Protein 9BOJ (pdb70)

Secondary structure (DSSP, 8-state):
------HHHHHHHHHHHHHHHHHHHGGGGGTTTS--HHHHHHHHHHHHHHHHHHHHHHHH---HHHHHHHHHHHHHHHHHHHHHHHHHHHHHHHH---S-TTTSSHHHHHHHHHHHHHHHHHIIIIIHHHHHHHHHHHHHS----HHHHHHHHHHHHHHHHHHHHHHHHHHHSSSSS-PPPHHHHHHHHHHHHHHHHHHHHHHHHHHHHHHHHHHHHHHHHHHHHHHHHHH---SHHHHHHHHHHHHTTTS-----SS--HHHHHHHHHHHHHHHHHHHHHHHHT-SSSS--TTHHHHHHHHHHHHHHHHHHHHHHHHHT-

Foldseek 3Di:
DALDDPCVVLVVLLVLVCLLLVLLVVCCCCCDVVPDPVLVVQSVVLSCQLLVVLLVVVVVPVDVVNVVVLNVCSNPPVLSVLSVVLVVLRVVLNVDDPDDPPRSCLVSLVSLLSSLVSLQSSLLSRLLSLLLSLLLVCVLPVDCDPSSVSNNLSSLLSNLLSLLSNVQSVCPNDPDNPGDDVVLSVLSSLLLSLQLVLLSNLLSLLCSQPVPVSVVVLVVQLVVQLVVQVVVVPCPVSVVSSVQSSVLSRDHNCDPPPDCVVVVVVSLVVSVVVSVVSLVSSLVRPCPPDNDPCCVVVNVSSVVSNVVSVVSVVVSVVVVD

Radius of gyration: 20.89 Å; Cα contacts (8 Å, |Δi|>4): 325; chains: 1; bounding box: 56×40×57 Å

Nearest PDB structures (foldseek):
  8xej-assembly1_X  TM=8.196E-01  e=3.298E-11  Homo sapiens
  7dce-assembly1_X  TM=8.176E-01  e=8.963E-11  Homo sapiens
  7p16-assembly1_A  TM=8.059E-01  e=9.531E-09  Rattus norvegicus
  9cpc-assembly1_3K  TM=1.689E-01  e=4.819E+00  Sus scrofa

B-factor: mean 45.51, std 16.62, range [9.91, 104.94]

Solvent-accessible surface area: 18210 Å² total; per-residue (Å²): 143,48,70,38,70,67,24,129,106,19,91,40,5,11,63,28,14,122,48,3,25,24,23,2,87,158,12,60,50,15,67,89,93,51,54,85,89,202,71,18,37,65,4,120,121,33,16,66,68,0,36,90,16,0,14,91,102,1,106,221,135,138,172,96,135,173,116,112,106,44,23,89,50,12,127,117,63,0,2,32,84,21,6,85,45,3,33,137,36,0,72,36,12,140,140,82,39,110,83,113,215,217,67,73,62,112,34,21,6,140,20,20,19,10,0,3,88,1,1,13,51,3,1,20,54,1,1,0,35,0,0,24,30,4,24,21,18,22,42,94,58,158,68,72,123,76,40,14,33,146,0,9,48,10,0,14,42,1,0,0,31,0,0,0,7,37,11,27,3,83,72,45,23,181,128,124,46,65,100,6,63,60,136,17,3,84,46,1,45,19,7,1,56,58,2,0,13,0,0,1,49,0,2,0,12,10,6,37,36,44,108,151,44,27,28,112,28,42,85,101,3,90,64,86,3,16,142,49,23,52,151,90,157,154,184,116,94,59,76,92,17,78,70,4,0,78,9,5,16,24,1,4,8,38,32,63,111,69,149,16,131,73,41,12,141,87,2,23,108,37,1,80,95,31,1,60,54,9,4,56,82,36,112,123,146,33,54,101,112,135,79,37,92,76,5,111,72,44,26,72,91,2,80,57,20,12,116,61,0,30,77,71,21,100,103,34,97,70,151,84,201

Sequence (321 aa):
RYSLWDCLWILAAVAVYFADVGTDVWLAVDYYLRGQRWWFGLTLFFVVLGSLSVQVFSFRWSFCIWLLQSLIHILQLGQIWRYFHTIYLGIRSRQSGENDRWRFYWKMVYEYADVSMLHLLATFLESAPQLVLQLCIIVQTHSLQALQGFTAAASLVSLAWALASYQKALRDSRDDKKPISYMAVIIQFCWHFFTIAARVITFALFASVFQLYFGIFIVLHWCIMTFWIVHCTKWEEIVFDMVVGIIYIFSWFNVKEGRTRCRLFIYYFVILLENTALSALWYLYKAPQIADAFAIPALCVVFSSFLTGVVFMLMYYAFFH

Structure (mmCIF, N/CA/C/O backbone):
data_9BOJ
#
_entry.id   9BOJ
#
_cell.length_a   1.00
_cell.length_b   1.00
_cell.length_c   1.00
_cell.angle_alpha   90.00
_cell.angle_beta   90.00
_cell.angle_gamma   90.00
#
_symmetry.space_group_name_H-M   'P 1'
#
loop_
_atom_site.group_PDB
_atom_site.id
_atom_site.type_symbol
_atom_site.label_atom_id
_atom_site.label_alt_id
_atom_site.label_comp_id
_atom_site.label_asym_id
_atom_site.label_entity_id
_atom_site.label_seq_id
_atom_site.pdbx_PDB_ins_code
_atom_site.Cartn_x
_atom_site.Cartn_y
_atom_site.Cartn_z
_atom_site.occupancy
_atom_site.B_iso_or_equiv
_atom_site.auth_seq_id
_atom_site.auth_comp_id
_atom_site.auth_asym_id
_atom_site.auth_atom_id
_atom_site.pdbx_PDB_model_num
ATOM 1 N N . ARG A 1 106 ? 113.483 154.190 126.110 1.00 74.99 106 ARG B N 1
ATOM 2 C CA . ARG A 1 106 ? 112.614 153.055 125.820 1.00 74.12 106 ARG B CA 1
ATOM 3 C C . ARG A 1 106 ? 113.116 152.286 124.605 1.00 73.78 106 ARG B C 1
ATOM 4 O O . ARG A 1 106 ? 113.063 151.057 124.569 1.00 71.41 106 ARG B O 1
ATOM 6 N N . TYR A 1 107 ? 113.601 153.020 123.613 1.00 73.07 107 TYR B N 1
ATOM 7 C CA . TYR A 1 107 ? 114.075 152.431 122.368 1.00 69.93 107 TYR B CA 1
ATOM 8 C C . TYR A 1 107 ? 115.175 153.329 121.812 1.00 65.44 107 TYR B C 1
ATOM 9 O O . TYR A 1 107 ? 115.737 154.158 122.535 1.00 60.75 107 TYR B O 1
ATOM 11 N N . SER A 1 108 ? 115.485 153.160 120.525 1.00 71.64 108 SER B N 1
ATOM 12 C CA . SER A 1 108 ? 116.478 153.971 119.823 1.00 74.92 108 SER B CA 1
ATOM 13 C C . SER A 1 108 ? 117.834 153.896 120.534 1.00 74.83 108 SER B C 1
ATOM 14 O O . SER A 1 108 ? 118.357 154.879 121.064 1.00 76.83 108 SER B O 1
ATOM 17 N N . LEU A 1 109 ? 118.374 152.680 120.546 1.00 69.74 109 LEU B N 1
ATOM 18 C CA . LEU A 1 109 ? 119.645 152.428 121.210 1.00 69.73 109 LEU B CA 1
ATOM 19 C C . LEU A 1 109 ? 120.751 153.290 120.613 1.00 69.76 109 LEU B C 1
ATOM 20 O O . LEU A 1 109 ? 120.860 153.438 119.392 1.00 75.37 109 LEU B O 1
ATOM 25 N N . TRP A 1 110 ? 121.569 153.866 121.485 1.00 60.14 110 TRP B N 1
ATOM 26 C CA . TRP A 1 110 ? 122.663 154.736 121.073 1.00 66.18 110 TRP B CA 1
ATOM 27 C C . TRP A 1 110 ? 124.025 154.246 121.532 1.00 71.29 110 TRP B C 1
ATOM 28 O O . TRP A 1 110 ? 125.027 154.507 120.859 1.00 69.99 110 TRP B O 1
ATOM 30 N N . ASP A 1 111 ? 124.092 153.531 122.657 1.00 73.34 111 ASP B N 1
ATOM 31 C CA . ASP A 1 111 ? 125.351 153.048 123.210 1.00 73.04 111 ASP B CA 1
ATOM 32 C C . ASP A 1 111 ? 125.734 151.679 122.659 1.00 70.00 111 ASP B C 1
ATOM 33 O O . ASP A 1 111 ? 125.983 150.744 123.427 1.00 64.00 111 ASP B O 1
ATOM 38 N N . CYS A 1 112 ? 125.790 151.546 121.332 1.00 64.00 112 CYS B N 1
ATOM 39 C CA . CYS A 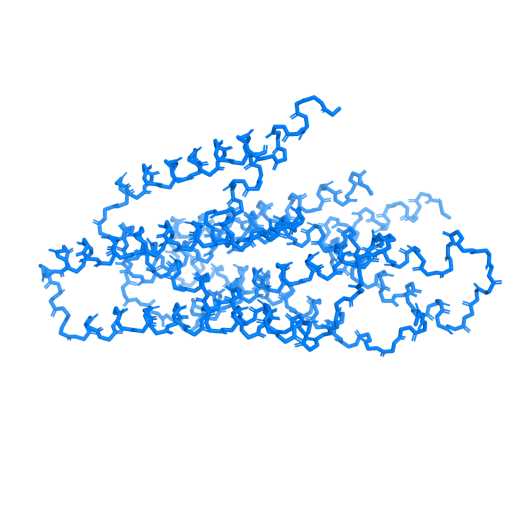1 112 ? 126.202 150.288 120.723 1.00 62.72 112 CYS B CA 1
ATOM 40 C C . CYS A 1 112 ? 127.678 149.995 120.955 1.00 65.24 112 CYS B C 1
ATOM 41 O O . CYS A 1 112 ? 128.121 148.868 120.705 1.00 61.36 112 CYS B O 1
ATOM 44 N N . LEU A 1 113 ? 128.445 150.981 121.428 1.00 69.19 113 LEU B N 1
ATOM 45 C CA . LEU A 1 113 ? 129.863 150.758 121.686 1.00 62.37 113 LEU B CA 1
ATOM 46 C C . LEU A 1 113 ? 130.074 149.722 122.779 1.00 55.88 113 LEU B C 1
ATOM 47 O O . LEU A 1 113 ? 131.032 148.946 122.719 1.00 57.51 113 LEU B O 1
ATOM 52 N N . TRP A 1 114 ? 129.191 149.680 123.778 1.00 49.60 114 TRP B N 1
ATOM 53 C CA . TRP A 1 114 ? 129.341 148.687 124.836 1.00 56.38 114 TRP B CA 1
ATOM 54 C C . TRP A 1 114 ? 128.986 147.288 124.343 1.00 47.64 114 TRP B C 1
ATOM 55 O O . TRP A 1 114 ? 129.562 146.297 124.804 1.00 43.56 114 TRP B O 1
ATOM 66 N N . ILE A 1 115 ? 128.040 147.183 123.404 1.00 48.70 115 ILE B N 1
ATOM 67 C CA . ILE A 1 115 ? 127.790 145.893 122.762 1.00 53.01 115 ILE B CA 1
ATOM 68 C C . ILE A 1 115 ? 128.960 145.469 121.893 1.00 50.04 115 ILE B C 1
ATOM 69 O O . ILE A 1 115 ? 129.293 144.278 121.852 1.00 47.23 115 ILE B O 1
ATOM 74 N N . LEU A 1 116 ? 129.603 146.416 121.208 1.00 50.21 116 LEU B N 1
ATOM 75 C CA . LEU A 1 116 ? 130.818 146.108 120.465 1.00 48.06 116 LEU B CA 1
ATOM 76 C C . LEU A 1 116 ? 131.956 145.683 121.384 1.00 51.05 116 LEU B C 1
ATOM 77 O O . LEU A 1 116 ? 132.755 144.818 121.006 1.00 50.73 116 LEU B O 1
ATOM 82 N N . ALA A 1 117 ? 132.050 146.275 122.576 1.00 46.35 117 ALA B N 1
ATOM 83 C CA . ALA A 1 117 ? 133.034 145.858 123.565 1.00 35.87 117 ALA B CA 1
ATOM 84 C C . ALA A 1 117 ? 132.820 144.429 124.033 1.00 35.16 117 ALA B C 1
ATOM 85 O O . ALA A 1 117 ? 133.794 143.766 124.396 1.00 37.91 117 ALA B O 1
ATOM 87 N N . ALA A 1 118 ? 131.579 143.939 124.031 1.00 34.64 118 ALA B N 1
ATOM 88 C CA . ALA A 1 118 ? 131.345 142.527 124.312 1.00 36.82 118 ALA B CA 1
ATOM 89 C C . ALA A 1 118 ? 131.997 141.649 123.254 1.00 37.69 118 ALA B C 1
ATOM 90 O O . ALA A 1 118 ? 132.564 140.596 123.570 1.00 35.42 118 ALA B O 1
ATOM 92 N N . VAL A 1 119 ? 131.924 142.070 121.990 1.00 36.47 119 VAL B N 1
ATOM 93 C CA . VAL A 1 119 ? 132.586 141.338 120.915 1.00 32.45 119 VAL B CA 1
ATOM 94 C C . VAL A 1 119 ? 134.090 141.325 121.142 1.00 37.43 119 VAL B C 1
ATOM 95 O O . VAL A 1 119 ? 134.75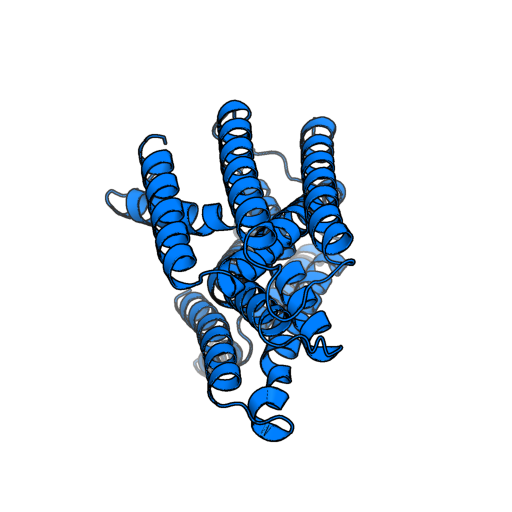4 140.297 120.974 1.00 39.10 119 VAL B O 1
ATOM 99 N N . ALA A 1 120 ? 134.646 142.475 121.529 1.00 38.68 120 ALA B N 1
ATOM 100 C CA . ALA A 1 120 ? 136.076 142.553 121.801 1.00 32.45 120 ALA B CA 1
ATOM 101 C C . ALA A 1 120 ? 136.466 141.641 122.954 1.00 31.86 120 ALA B C 1
ATOM 102 O O . ALA A 1 120 ? 137.485 140.952 122.884 1.00 27.97 120 ALA B O 1
ATOM 104 N N . VAL A 1 121 ? 135.662 141.616 124.018 1.00 38.45 121 VAL B N 1
ATOM 105 C CA . VAL A 1 121 ? 135.973 140.783 125.179 1.00 38.02 121 VAL B CA 1
ATOM 106 C C . VAL A 1 121 ? 135.925 139.306 124.808 1.00 40.23 121 VAL B C 1
ATOM 107 O O . VAL A 1 121 ? 136.822 138.530 125.158 1.00 44.36 121 VAL B O 1
ATOM 111 N N . TYR A 1 122 ? 134.873 138.894 124.095 1.00 36.85 122 TYR B N 1
ATOM 112 C CA . TYR A 1 122 ? 134.754 137.493 123.700 1.00 37.34 122 TYR B CA 1
ATOM 113 C C . TYR A 1 122 ? 135.890 137.080 122.772 1.00 42.05 122 TYR B C 1
ATOM 114 O O . TYR A 1 122 ? 136.484 136.004 122.940 1.00 44.66 122 TYR B O 1
ATOM 123 N N . PHE A 1 123 ? 136.206 137.921 121.783 1.00 39.88 123 PHE B N 1
ATOM 124 C CA . PHE A 1 123 ? 137.273 137.580 120.853 1.00 37.41 123 PHE B CA 1
ATOM 125 C C . PHE A 1 123 ? 138.625 137.577 121.545 1.00 38.79 123 PHE B C 1
ATOM 126 O O . PHE A 1 123 ? 139.478 136.742 121.239 1.00 37.78 123 PHE B O 1
ATOM 134 N N . ALA A 1 124 ? 138.843 138.501 122.484 1.00 36.65 124 ALA B N 1
ATOM 135 C CA . ALA A 1 124 ? 140.081 138.495 123.252 1.00 34.33 124 ALA B CA 1
ATOM 136 C C . ALA A 1 124 ? 140.201 137.223 124.073 1.00 43.58 124 ALA B C 1
ATOM 137 O O . ALA A 1 124 ? 141.274 136.614 124.129 1.00 48.84 124 ALA B O 1
ATOM 139 N N . ASP A 1 125 ? 139.104 136.795 124.699 1.00 42.71 125 ASP B N 1
ATOM 140 C CA . ASP A 1 125 ? 139.130 135.562 125.477 1.00 39.16 125 ASP B CA 1
ATOM 141 C C . ASP A 1 125 ? 139.501 134.372 124.604 1.00 39.18 125 ASP B C 1
ATOM 142 O O . ASP A 1 125 ? 140.442 133.631 124.914 1.00 43.33 125 ASP B O 1
ATOM 147 N N . VAL A 1 126 ? 138.796 134.192 123.484 1.00 34.40 126 VAL B N 1
ATOM 148 C CA . VAL A 1 126 ? 139.053 133.015 122.657 1.00 39.45 126 VAL B CA 1
ATOM 149 C C . VAL A 1 126 ? 140.430 133.101 122.002 1.00 45.36 126 VAL B C 1
ATOM 150 O O . VAL A 1 126 ? 141.132 132.091 121.875 1.00 50.18 126 VAL B O 1
ATOM 154 N N . GLY A 1 127 ? 140.847 134.300 121.590 1.00 39.38 127 GLY B N 1
ATOM 155 C CA . GLY A 1 127 ? 142.150 134.448 120.970 1.00 38.45 127 GLY B CA 1
ATOM 156 C C . GLY A 1 127 ? 143.291 134.188 121.931 1.00 37.17 127 GLY B C 1
ATOM 157 O O . GLY A 1 127 ? 144.265 133.525 121.579 1.00 38.55 127 GLY B O 1
ATOM 158 N N . THR A 1 128 ? 143.190 134.703 123.157 1.00 38.51 128 THR B N 1
ATOM 159 C CA . THR A 1 128 ? 144.214 134.421 124.154 1.00 41.13 128 THR B CA 1
ATOM 160 C C . THR A 1 128 ? 144.232 132.943 124.514 1.00 41.47 128 THR B C 1
ATOM 161 O O . THR A 1 128 ? 145.303 132.364 124.731 1.00 42.87 128 THR B O 1
ATOM 165 N N . ASP A 1 129 ? 143.057 132.312 124.584 1.00 35.73 129 ASP B N 1
ATOM 166 C CA . ASP A 1 129 ? 143.013 130.888 124.896 1.00 39.14 129 ASP B CA 1
ATOM 167 C C . ASP A 1 129 ? 143.657 130.053 123.794 1.00 47.15 129 ASP B C 1
ATOM 168 O O . ASP A 1 129 ? 144.371 129.085 124.081 1.00 47.62 129 ASP B O 1
ATOM 173 N N . VAL A 1 130 ? 143.419 130.405 122.527 1.00 52.41 130 VAL B N 1
ATOM 174 C CA . VAL A 1 130 ? 144.043 129.662 121.434 1.00 53.50 130 VAL B CA 1
ATOM 175 C C . VAL A 1 130 ? 145.496 130.071 121.217 1.00 51.41 130 VAL B C 1
ATOM 176 O O . VAL A 1 130 ? 146.246 129.341 120.558 1.00 54.21 130 VAL B O 1
ATOM 180 N N . TRP A 1 131 ? 145.913 131.218 121.757 1.00 51.90 131 TRP B N 1
ATOM 181 C CA . TRP A 1 131 ? 147.311 131.625 121.736 1.00 54.31 131 TRP B CA 1
ATOM 182 C C . TRP A 1 131 ? 148.166 130.759 122.647 1.00 59.25 131 TRP B C 1
ATOM 183 O O . TRP A 1 131 ? 149.397 130.852 122.596 1.00 51.63 131 TRP B O 1
ATOM 194 N N . LEU A 1 132 ? 147.545 129.910 123.464 1.00 62.85 132 LEU B N 1
ATOM 195 C CA . LEU A 1 132 ? 148.256 128.930 124.269 1.00 60.69 132 LEU B CA 1
ATOM 196 C C . LEU A 1 132 ? 148.719 127.736 123.452 1.00 64.69 132 LEU B C 1
ATOM 197 O O . LEU A 1 132 ? 149.020 126.680 124.020 1.00 63.91 132 LEU B O 1
ATOM 202 N N . ALA A 1 133 ? 148.768 127.885 122.127 1.00 69.46 133 ALA B N 1
ATOM 203 C CA . ALA A 1 133 ? 149.479 126.938 121.280 1.00 66.75 133 ALA B CA 1
ATOM 204 C C . ALA A 1 133 ? 150.973 126.943 121.557 1.00 67.38 133 ALA B C 1
ATOM 205 O O . ALA A 1 133 ? 151.679 126.050 121.076 1.00 68.11 133 ALA B O 1
ATOM 207 N N . VAL A 1 134 ? 151.467 127.938 122.298 1.00 67.06 134 VAL B N 1
ATOM 208 C CA . VAL A 1 134 ? 152.847 127.922 122.769 1.00 68.30 134 VAL B CA 1
ATOM 209 C C . VAL A 1 134 ? 153.103 126.691 123.625 1.00 66.66 134 VAL B C 1
ATOM 210 O O . VAL A 1 134 ? 154.204 126.127 123.603 1.00 68.04 134 VAL B O 1
ATOM 214 N N . ASP A 1 135 ? 152.097 126.243 124.378 1.00 59.35 135 ASP B N 1
ATOM 215 C CA . ASP A 1 135 ? 152.219 125.025 125.170 1.00 62.50 135 ASP B CA 1
ATOM 216 C C . ASP A 1 135 ? 152.402 123.779 124.316 1.00 66.02 135 ASP B C 1
ATOM 217 O O . ASP A 1 135 ? 152.572 122.691 124.878 1.00 66.63 135 ASP B O 1
ATOM 222 N N . TYR A 1 136 ? 152.365 123.902 122.989 1.00 73.49 136 TYR B N 1
ATOM 223 C CA . TYR A 1 136 ? 152.587 122.774 122.094 1.00 74.69 136 TYR B CA 1
ATOM 224 C C . TYR A 1 136 ? 153.588 123.045 120.981 1.00 74.16 136 TYR B C 1
ATOM 225 O O . TYR A 1 136 ? 154.044 122.085 120.348 1.00 75.25 136 TYR B O 1
ATOM 227 N N . TYR A 1 137 ? 153.948 124.302 120.719 1.00 82.50 137 TYR B N 1
ATOM 228 C CA . TYR A 1 137 ? 154.821 124.647 119.603 1.00 86.65 137 TYR B CA 1
ATOM 229 C C . TYR A 1 137 ? 156.189 125.132 120.064 1.00 85.53 137 TYR B C 1
ATOM 230 O O . TYR A 1 137 ? 157.211 124.552 119.688 1.00 85.29 137 TYR B O 1
ATOM 232 N N . LEU A 1 138 ? 156.239 126.189 120.873 1.00 87.44 138 LEU B N 1
ATOM 233 C CA . LEU A 1 138 ? 157.511 126.720 121.345 1.00 88.39 138 LEU B CA 1
ATOM 234 C C . LEU A 1 138 ? 157.872 126.199 122.729 1.00 84.08 138 LEU B C 1
ATOM 235 O O . LEU A 1 138 ? 159.057 126.045 123.046 1.00 82.55 138 LEU B O 1
ATOM 237 N N . ARG A 1 139 ? 156.870 125.923 123.555 1.00 71.99 139 ARG B N 1
ATOM 238 C CA . ARG A 1 139 ? 157.046 125.402 124.905 1.00 70.09 139 ARG B CA 1
ATOM 239 C C . ARG A 1 139 ? 156.259 124.111 125.061 1.00 78.40 139 ARG B C 1
ATOM 240 O O . ARG A 1 139 ? 155.480 123.935 126.000 1.00 80.53 139 ARG B O 1
ATOM 242 N N . GLY A 1 140 ? 156.455 123.196 124.112 1.00 75.54 140 GLY B N 1
ATOM 243 C CA . GLY A 1 140 ? 155.671 121.981 124.000 1.00 72.11 140 GLY B CA 1
ATOM 244 C C . GLY A 1 140 ? 155.452 121.214 125.287 1.00 70.56 140 GLY B C 1
ATOM 245 O O . GLY A 1 140 ? 156.387 120.646 125.858 1.00 66.74 140 GLY B O 1
ATOM 246 N N . GLN A 1 141 ? 154.202 121.195 125.744 1.00 70.65 141 GLN B N 1
ATOM 247 C CA . GLN A 1 141 ? 153.790 120.454 126.932 1.00 71.87 141 GLN B CA 1
ATOM 248 C C . GLN A 1 141 ? 152.530 119.684 126.568 1.00 73.40 141 GLN B C 1
ATOM 249 O O . GLN A 1 141 ? 151.494 120.290 126.280 1.00 72.18 141 GLN B O 1
ATOM 255 N N . ARG A 1 142 ? 152.622 118.353 126.578 1.00 76.94 142 ARG B N 1
ATOM 256 C CA . ARG A 1 142 ? 151.506 117.529 126.122 1.00 79.23 142 ARG B CA 1
ATOM 257 C C . ARG A 1 142 ? 150.266 117.746 126.982 1.00 79.34 142 ARG B C 1
ATOM 258 O O . ARG A 1 142 ? 149.172 117.990 126.461 1.00 77.66 142 ARG B O 1
ATOM 260 N N . TRP A 1 143 ? 150.422 117.678 128.305 1.00 71.78 143 TRP B N 1
ATOM 261 C CA . TRP A 1 143 ? 149.266 117.769 129.192 1.00 70.26 143 TRP B CA 1
ATOM 262 C C . TRP A 1 143 ? 148.632 119.154 129.144 1.00 69.53 143 TRP B C 1
ATOM 263 O O . TRP A 1 143 ? 147.408 119.282 129.028 1.00 69.21 143 TRP B O 1
ATOM 274 N N . TRP A 1 144 ? 149.448 120.204 129.241 1.00 60.13 144 TRP B N 1
ATOM 275 C CA . TRP A 1 144 ? 148.901 121.557 129.258 1.00 57.31 144 TRP B CA 1
ATOM 276 C C . TRP A 1 144 ? 148.237 121.900 127.930 1.00 55.53 144 TRP B C 1
ATOM 277 O O . TRP A 1 144 ? 147.141 122.476 127.903 1.00 63.91 144 TRP B O 1
ATOM 288 N N . PHE A 1 145 ? 148.884 121.543 126.818 1.00 56.30 145 PHE B N 1
ATOM 289 C CA . PHE A 1 145 ? 148.287 121.787 125.510 1.00 61.04 145 PHE B CA 1
ATOM 290 C C . PHE A 1 145 ? 146.990 121.011 125.350 1.00 63.01 145 PHE B C 1
ATOM 291 O O . PHE A 1 145 ? 145.999 121.548 124.844 1.00 59.43 145 PHE B O 1
ATOM 293 N N . GLY A 1 146 ? 146.971 119.751 125.787 1.00 62.45 146 GLY B N 1
ATOM 294 C CA . GLY A 1 146 ? 145.756 118.962 125.678 1.00 60.05 146 GLY B CA 1
ATOM 295 C C . GLY A 1 146 ? 144.611 119.548 126.480 1.00 57.65 146 GLY B C 1
ATOM 296 O O . GLY A 1 146 ? 143.488 119.664 125.987 1.00 58.54 146 GLY B O 1
ATOM 297 N N . LEU A 1 147 ? 144.887 119.943 127.726 1.00 53.06 147 LEU B N 1
ATOM 298 C CA . LEU A 1 147 ? 143.842 120.522 128.566 1.00 53.75 147 LEU B CA 1
ATOM 299 C C . LEU A 1 147 ? 143.313 121.823 127.975 1.00 53.97 147 LEU B C 1
ATOM 300 O O . LEU A 1 147 ? 142.092 122.018 127.873 1.00 60.97 147 LEU B O 1
ATOM 305 N N . THR A 1 148 ? 144.214 122.725 127.574 1.00 46.54 148 THR B N 1
ATOM 306 C CA . THR A 1 148 ? 143.772 124.001 127.023 1.00 48.23 148 THR B CA 1
ATOM 307 C C . THR A 1 148 ? 142.989 123.805 125.731 1.00 54.96 148 THR B C 1
ATOM 308 O O . THR A 1 148 ? 141.943 124.435 125.530 1.00 63.28 148 THR B O 1
ATOM 312 N N . LEU A 1 149 ? 143.474 122.930 124.845 1.00 51.85 149 LEU B N 1
ATOM 313 C CA . LEU A 1 149 ? 142.774 122.680 123.592 1.00 54.26 149 LEU B CA 1
ATOM 314 C C . LEU A 1 149 ? 141.405 122.069 123.843 1.00 53.16 149 LEU B C 1
ATOM 315 O O . LEU A 1 149 ? 140.431 122.429 123.176 1.00 54.03 149 LEU B O 1
ATOM 320 N N . PHE A 1 150 ? 141.309 121.136 124.793 1.00 52.39 150 PHE B N 1
ATOM 321 C CA . PHE A 1 150 ? 140.019 120.531 125.102 1.00 56.59 150 PHE B CA 1
ATOM 322 C C . PHE A 1 150 ? 139.033 121.578 125.597 1.00 56.05 150 PHE B C 1
ATOM 323 O O . PHE A 1 150 ? 137.876 121.614 125.161 1.00 59.70 150 PHE B O 1
ATOM 331 N N . PHE A 1 151 ? 139.476 122.445 126.510 1.00 45.34 151 PHE B N 1
ATOM 332 C CA . PHE A 1 151 ? 138.578 123.471 127.028 1.00 44.99 151 PHE B CA 1
ATOM 333 C C . PHE A 1 151 ? 138.139 124.427 125.926 1.00 42.54 151 PHE B C 1
ATOM 334 O O . PHE A 1 151 ? 136.954 124.767 125.827 1.00 49.62 151 PHE B O 1
ATOM 342 N N . VAL A 1 152 ? 139.076 124.852 125.075 1.00 35.63 152 VAL B N 1
ATOM 343 C CA . VAL A 1 152 ? 138.732 125.789 124.007 1.00 41.02 152 VAL B CA 1
ATOM 344 C C . VAL A 1 152 ? 137.769 125.144 123.020 1.00 44.15 152 VAL B C 1
ATOM 345 O O . VAL A 1 152 ? 136.792 125.764 122.585 1.00 45.92 152 VAL B O 1
ATOM 349 N N . VAL A 1 153 ? 138.034 123.891 122.646 1.00 48.38 153 VAL B N 1
ATOM 350 C CA . VAL A 1 153 ? 137.182 123.201 121.686 1.00 44.51 153 VAL B CA 1
ATOM 351 C C . VAL A 1 153 ? 135.779 123.024 122.247 1.00 47.89 153 VAL B C 1
ATOM 352 O O . VAL A 1 153 ? 134.788 123.273 121.553 1.00 49.54 153 VAL B O 1
ATOM 356 N N . LEU A 1 154 ? 135.666 122.603 123.509 1.00 48.57 154 LEU B N 1
ATOM 357 C CA . LEU A 1 154 ? 134.347 122.449 124.113 1.00 44.82 154 LEU B CA 1
ATOM 358 C C . LEU A 1 154 ? 133.607 123.779 124.154 1.00 42.88 154 LEU B C 1
ATOM 359 O O . LEU A 1 154 ? 132.434 123.865 123.768 1.00 44.85 154 LEU B O 1
ATOM 364 N N . GLY A 1 155 ? 134.289 124.839 124.595 1.00 38.19 155 GLY B N 1
ATOM 365 C CA . GLY A 1 155 ? 133.639 126.132 124.700 1.00 38.00 155 GLY B CA 1
ATOM 366 C C . GLY A 1 155 ? 133.224 126.718 123.368 1.00 38.14 155 GLY B C 1
ATOM 367 O O . GLY A 1 155 ? 132.199 127.398 123.283 1.00 42.57 155 GLY B O 1
ATOM 368 N N . SER A 1 156 ? 134.008 126.483 122.319 1.00 38.48 156 SER B N 1
ATOM 369 C CA . SER A 1 156 ? 133.722 127.039 121.005 1.00 34.81 156 SER B CA 1
ATOM 370 C C . SER A 1 156 ? 132.874 126.123 120.135 1.00 41.60 156 SER B C 1
ATOM 371 O O . SER A 1 156 ? 132.442 126.544 119.058 1.00 49.29 156 SER B O 1
ATOM 374 N N . LEU A 1 157 ? 132.626 124.889 120.562 1.00 43.10 157 LEU B N 1
ATOM 375 C CA . LEU A 1 157 ? 131.731 123.995 119.840 1.00 42.19 157 LEU B CA 1
ATOM 376 C C . LEU A 1 157 ? 130.352 123.891 120.463 1.00 42.94 157 LEU B C 1
ATOM 377 O O . LEU A 1 157 ? 129.368 123.782 119.733 1.00 43.79 157 LEU B O 1
ATOM 382 N N . SER A 1 158 ? 130.244 123.916 121.794 1.00 46.24 158 SER B N 1
ATOM 383 C CA . SER A 1 158 ? 128.924 123.883 122.413 1.00 46.32 158 SER B CA 1
ATOM 384 C C . SER A 1 158 ? 128.110 125.113 122.033 1.00 45.80 158 SER B C 1
ATOM 385 O O . SER A 1 158 ? 126.923 125.004 121.705 1.00 50.35 158 SER B O 1
ATOM 388 N N . VAL A 1 159 ? 128.737 126.291 122.056 1.00 35.49 159 VAL B N 1
ATOM 389 C CA . VAL A 1 159 ? 128.026 127.509 121.685 1.00 33.72 159 VAL B CA 1
ATOM 390 C C . VAL A 1 159 ? 127.623 127.465 120.217 1.00 44.72 159 VAL B C 1
ATOM 391 O O . VAL A 1 159 ? 126.522 127.890 119.852 1.00 52.52 159 VAL B O 1
ATOM 395 N N . GLN A 1 160 ? 128.495 126.941 119.354 1.00 41.88 160 GLN B N 1
ATOM 396 C CA . GLN A 1 160 ? 128.169 126.854 117.935 1.00 39.28 160 GLN B CA 1
ATOM 397 C C . GLN A 1 160 ? 127.013 125.894 117.687 1.00 42.04 160 GLN B C 1
ATOM 398 O O . GLN A 1 160 ? 126.111 126.192 116.896 1.00 45.42 160 GLN B O 1
ATOM 404 N N . VAL A 1 161 ? 127.021 124.738 118.355 1.00 37.92 161 VAL B N 1
ATOM 405 C CA . VAL A 1 161 ? 125.932 123.779 118.200 1.00 40.69 161 VAL B CA 1
ATOM 406 C C . VAL A 1 161 ? 124.622 124.371 118.701 1.00 39.22 161 VAL B C 1
ATOM 407 O O . VAL A 1 161 ? 123.574 124.222 118.063 1.00 42.43 161 VAL B O 1
ATOM 411 N N . PHE A 1 162 ? 124.654 125.054 119.848 1.00 31.42 162 PHE B N 1
ATOM 412 C CA . PHE A 1 162 ? 123.427 125.631 120.388 1.00 30.79 162 PHE B CA 1
ATOM 413 C C . PHE A 1 162 ? 122.926 126.784 119.527 1.00 34.40 162 PHE B C 1
ATOM 414 O O . PHE A 1 162 ? 121.716 127.024 119.448 1.00 40.97 162 PHE B O 1
ATOM 422 N N . SER A 1 163 ? 123.837 127.520 118.889 1.00 30.04 163 SER B N 1
ATOM 423 C CA . SER A 1 163 ? 123.416 128.590 117.992 1.00 33.39 163 SER B CA 1
ATOM 424 C C . SER A 1 163 ? 122.819 128.028 116.708 1.00 36.59 163 SER B C 1
ATOM 425 O O . SER A 1 163 ? 121.839 128.568 116.182 1.00 39.06 163 SER B O 1
ATOM 428 N N . PHE A 1 164 ? 123.402 126.949 116.183 1.00 39.06 164 PHE B N 1
ATOM 429 C CA . PHE A 1 164 ? 122.840 126.308 114.999 1.00 39.58 164 PHE B CA 1
ATOM 430 C C . PHE A 1 164 ? 121.476 125.698 115.300 1.00 41.33 164 PHE B C 1
ATOM 431 O O . PHE A 1 164 ? 120.553 125.787 114.483 1.00 48.68 164 PHE B O 1
ATOM 439 N N . ARG A 1 165 ? 121.334 125.072 116.471 1.00 38.67 165 ARG B N 1
ATOM 440 C CA . ARG A 1 165 ? 120.047 124.515 116.876 1.00 40.85 165 ARG B CA 1
ATOM 441 C C . ARG A 1 165 ? 118.984 125.602 116.965 1.00 45.50 165 ARG B C 1
ATOM 442 O O . ARG A 1 165 ? 117.807 125.354 116.681 1.00 44.87 165 ARG B O 1
ATOM 450 N N . TRP A 1 166 ? 119.418 126.857 117.083 1.00 37.98 166 TRP B N 1
ATOM 451 C CA . TRP A 1 166 ? 118.446 127.963 116.948 1.00 33.80 166 TRP B CA 1
ATOM 452 C C . TRP A 1 166 ? 118.954 128.883 115.847 1.00 30.87 166 TRP B C 1
ATOM 453 O O . TRP A 1 166 ? 119.332 128.346 114.795 1.00 26.60 166 TRP B O 1
ATOM 464 N N . SER A 1 249 ? 116.285 134.278 100.650 1.00 102.42 249 SER B N 1
ATOM 465 C CA . SER A 1 249 ? 116.559 133.305 101.699 1.00 104.31 249 SER B CA 1
ATOM 466 C C . SER A 1 249 ? 116.644 131.899 101.118 1.00 102.64 249 SER B C 1
ATOM 467 O O . SER A 1 249 ? 116.066 130.957 101.656 1.00 101.35 249 SER B O 1
ATOM 470 N N . PHE A 1 250 ? 117.374 131.766 100.015 1.00 96.55 250 PHE B N 1
ATOM 471 C CA . PHE A 1 250 ? 117.515 130.490 99.334 1.00 99.12 250 PHE B CA 1
ATOM 472 C C . PHE A 1 250 ? 118.628 129.673 99.990 1.00 95.56 250 PHE B C 1
ATOM 473 O O . PHE A 1 250 ? 119.131 130.015 101.063 1.00 93.61 250 PHE B O 1
ATOM 481 N N . CYS A 1 251 ? 119.023 128.577 99.339 1.00 94.41 251 CYS B N 1
ATOM 482 C CA . CYS A 1 251 ? 120.019 127.685 99.923 1.00 94.18 251 CYS B CA 1
ATOM 483 C C . CYS A 1 251 ? 121.378 128.359 100.051 1.00 94.74 251 CYS B C 1
ATOM 484 O O . CYS A 1 251 ? 122.196 127.947 100.881 1.00 97.52 251 CYS B O 1
ATOM 487 N N . ILE A 1 252 ? 121.640 129.388 99.243 1.00 90.70 252 ILE B N 1
ATOM 488 C CA . ILE A 1 252 ? 122.906 130.108 99.357 1.00 93.99 252 ILE B CA 1
ATOM 489 C C . ILE A 1 252 ? 123.009 130.791 100.714 1.00 92.84 252 ILE B C 1
ATOM 490 O O . ILE A 1 252 ? 124.060 130.758 101.364 1.00 88.48 252 ILE B O 1
ATOM 495 N N . TRP A 1 253 ? 121.921 131.423 101.162 1.00 92.88 253 TRP B N 1
ATOM 496 C CA . TRP A 1 253 ? 121.920 132.051 102.480 1.00 93.73 253 TRP B CA 1
ATOM 497 C C . TRP A 1 253 ? 122.081 131.016 103.585 1.00 89.33 253 TRP B C 1
ATOM 498 O O . TRP A 1 253 ? 122.768 131.264 104.582 1.00 86.15 253 TRP B O 1
ATOM 509 N N . LEU A 1 254 ? 121.449 129.851 103.429 1.00 80.86 254 LEU B N 1
ATOM 510 C CA . LEU A 1 254 ? 121.614 128.785 104.410 1.00 75.85 254 LEU B CA 1
ATOM 511 C C . LEU A 1 254 ? 123.067 128.339 104.499 1.00 78.66 254 LEU B C 1
ATOM 512 O O . LEU A 1 254 ? 123.606 128.181 105.599 1.00 83.57 254 LEU B O 1
ATOM 517 N N . LEU A 1 255 ? 123.722 128.142 103.352 1.00 80.18 255 LEU B N 1
ATOM 518 C CA . LEU A 1 255 ? 125.124 127.731 103.362 1.00 80.37 255 LEU B CA 1
ATOM 519 C C . LEU A 1 255 ? 126.020 128.815 103.949 1.00 79.50 255 LEU B C 1
ATOM 520 O O . LEU A 1 255 ? 126.952 128.516 104.708 1.00 76.89 255 LEU B O 1
ATOM 525 N N . GLN A 1 256 ? 125.763 130.078 103.600 1.00 78.90 256 GLN B N 1
ATOM 526 C CA . GLN A 1 256 ? 126.555 131.176 104.144 1.00 77.58 256 GLN B CA 1
ATOM 527 C C . GLN A 1 256 ? 126.420 131.254 105.657 1.00 76.11 256 GLN B C 1
ATOM 528 O O . GLN A 1 256 ? 127.420 131.398 106.369 1.00 75.46 256 GLN B O 1
ATOM 534 N N . SER A 1 257 ? 125.191 131.151 106.167 1.00 72.89 257 SER B N 1
ATOM 535 C CA . SER A 1 257 ? 124.990 131.195 107.610 1.00 67.06 257 SER B CA 1
ATOM 536 C C . SER A 1 257 ? 125.585 129.969 108.285 1.00 62.57 257 SER B C 1
ATOM 537 O O . SER A 1 257 ? 126.083 130.060 109.407 1.00 66.67 257 SER B O 1
ATOM 540 N N . LEU A 1 258 ? 125.558 128.816 107.615 1.00 58.46 2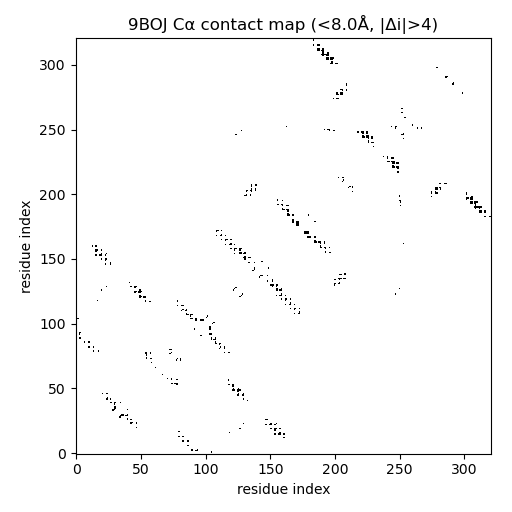58 LEU B N 1
ATOM 541 C CA . LEU A 1 258 ? 126.159 127.615 108.186 1.00 59.48 258 LEU B CA 1
ATOM 542 C C . LEU A 1 258 ? 127.668 127.769 108.329 1.00 62.21 258 LEU B C 1
ATOM 543 O O . LEU A 1 258 ? 128.244 127.434 109.371 1.00 66.74 258 LEU B O 1
ATOM 545 N N . ILE A 1 259 ? 128.327 128.278 107.287 1.00 56.08 259 ILE B N 1
ATOM 546 C CA . ILE A 1 259 ? 129.769 128.500 107.359 1.00 57.86 259 ILE B CA 1
ATOM 547 C C . ILE A 1 259 ? 130.097 129.562 108.403 1.00 59.41 259 ILE B C 1
ATOM 548 O O . ILE A 1 259 ? 131.044 129.412 109.189 1.00 57.77 259 ILE B O 1
ATOM 553 N N . HIS A 1 260 ? 129.319 130.648 108.433 1.00 53.64 260 HIS B N 1
ATOM 554 C CA . HIS A 1 260 ? 129.563 131.702 109.409 1.00 47.21 260 HIS B CA 1
ATOM 555 C C . HIS A 1 260 ? 129.387 131.186 110.827 1.00 45.35 260 HIS B C 1
ATOM 556 O O . HIS A 1 260 ? 130.163 131.536 111.720 1.00 50.85 260 HIS B O 1
ATOM 563 N N . ILE A 1 261 ? 128.366 130.358 111.057 1.00 49.85 261 ILE B N 1
ATOM 564 C CA . ILE A 1 261 ? 128.215 129.714 112.355 1.00 47.46 261 ILE B CA 1
ATOM 565 C C . ILE A 1 261 ? 129.456 128.898 112.673 1.00 42.39 261 ILE B C 1
ATOM 566 O O . ILE A 1 261 ? 130.190 129.224 113.610 1.00 56.12 261 ILE B O 1
ATOM 571 N N . LEU A 1 262 ? 129.773 127.922 111.812 1.00 33.85 262 LEU B N 1
ATOM 572 C CA . LEU A 1 262 ? 130.873 126.997 112.059 1.00 45.26 262 LEU B CA 1
ATOM 573 C C . LEU A 1 262 ? 132.174 127.718 112.375 1.00 55.24 262 LEU B C 1
ATOM 574 O O . LEU A 1 262 ? 132.975 127.228 113.180 1.00 57.96 262 LEU B O 1
ATOM 579 N N . GLN A 1 263 ? 132.407 128.877 111.763 1.00 50.54 263 GLN B N 1
ATOM 580 C CA . GLN A 1 263 ? 133.618 129.621 112.094 1.00 45.52 263 GLN B CA 1
ATOM 581 C C . GLN A 1 263 ? 133.441 130.470 113.353 1.00 42.29 263 GLN B C 1
ATOM 582 O O . GLN A 1 263 ? 134.082 130.219 114.379 1.00 31.12 263 GLN B O 1
ATOM 588 N N . LEU A 1 264 ? 132.571 131.477 113.296 1.00 41.69 264 LEU B N 1
ATOM 589 C CA . LEU A 1 264 ? 132.480 132.507 114.326 1.00 35.17 264 LEU B CA 1
ATOM 590 C C . LEU A 1 264 ? 131.021 132.818 114.654 1.00 36.06 264 LEU B C 1
ATOM 591 O O . LEU A 1 264 ? 130.575 133.961 114.539 1.00 39.56 264 LEU B O 1
ATOM 596 N N . GLY A 1 265 ? 130.238 131.790 114.995 1.00 35.13 265 GLY B N 1
ATOM 597 C CA . GLY A 1 265 ? 128.810 132.000 115.198 1.00 37.47 265 GLY B CA 1
ATOM 598 C C . GLY A 1 265 ? 128.479 133.041 116.253 1.00 39.04 265 GLY B C 1
ATOM 599 O O . GLY A 1 265 ? 127.545 133.829 116.086 1.00 30.64 265 GLY B O 1
ATOM 600 N N . GLN A 1 266 ? 129.221 133.048 117.360 1.00 46.29 266 GLN B N 1
ATOM 601 C CA . GLN A 1 266 ? 128.933 134.004 118.426 1.00 34.71 266 GLN B CA 1
ATOM 602 C C . GLN A 1 266 ? 129.174 135.438 117.967 1.00 37.29 266 GLN B C 1
ATOM 603 O O . GLN A 1 266 ? 128.363 136.335 118.238 1.00 37.62 266 GLN B O 1
ATOM 609 N N . ILE A 1 267 ? 130.280 135.675 117.259 1.00 43.93 267 ILE B N 1
ATOM 610 C CA . ILE A 1 267 ? 130.542 137.014 116.742 1.00 42.47 267 ILE B CA 1
ATOM 611 C C . ILE A 1 267 ? 129.508 137.380 115.686 1.00 42.93 267 ILE B C 1
ATOM 612 O O . ILE A 1 267 ? 129.127 138.549 115.548 1.00 43.05 267 ILE B O 1
ATOM 617 N N . TRP A 1 268 ? 129.024 136.387 114.933 1.00 44.37 268 TRP B N 1
ATOM 618 C CA . TRP A 1 268 ? 127.946 136.661 113.990 1.00 43.27 268 TRP B CA 1
ATOM 619 C C . TRP A 1 268 ? 126.693 137.113 114.719 1.00 37.32 268 TRP B C 1
ATOM 620 O O . TRP A 1 268 ? 126.003 138.030 114.267 1.00 30.09 268 TRP B O 1
ATOM 631 N N . ARG A 1 269 ? 126.380 136.473 115.846 1.00 36.74 269 ARG B N 1
ATOM 632 C CA . ARG A 1 269 ? 125.236 136.900 116.646 1.00 36.94 269 ARG B CA 1
ATOM 633 C C . ARG A 1 269 ? 125.424 138.323 117.152 1.00 33.84 269 ARG B C 1
ATOM 634 O O . ARG A 1 269 ? 124.478 139.119 117.157 1.00 34.30 269 ARG B O 1
ATOM 642 N N . TYR A 1 270 ? 126.640 138.661 117.584 1.00 35.81 270 TYR B N 1
ATOM 643 C CA . TYR A 1 270 ? 126.900 140.014 118.070 1.00 38.40 270 TYR B CA 1
ATOM 644 C C . TYR A 1 270 ? 126.698 141.050 116.968 1.00 40.22 270 TYR B C 1
ATOM 645 O O . TYR A 1 270 ? 126.025 142.072 117.166 1.00 44.06 270 TYR B O 1
ATOM 654 N N . PHE A 1 271 ? 127.268 140.800 115.789 1.00 34.07 271 PHE B N 1
ATOM 655 C CA . PHE A 1 271 ? 127.120 141.762 114.702 1.00 35.22 271 PHE B CA 1
ATOM 656 C C . PHE A 1 271 ? 125.694 141.790 114.167 1.00 35.41 271 PHE B C 1
ATOM 657 O O . PHE A 1 271 ? 125.233 142.832 113.692 1.00 33.99 271 PHE B O 1
ATOM 665 N N . HIS A 1 272 ? 124.975 140.670 114.250 1.00 37.11 272 HIS B N 1
ATOM 666 C CA . HIS A 1 272 ? 123.559 140.663 113.907 1.00 37.01 272 HIS B CA 1
ATOM 667 C C . HIS A 1 272 ? 122.760 141.518 114.878 1.00 35.29 272 HIS B C 1
ATOM 668 O O . HIS A 1 272 ? 121.830 142.222 114.473 1.00 31.55 272 HIS B O 1
ATOM 675 N N . THR A 1 273 ? 123.102 141.460 116.167 1.00 44.22 273 THR B N 1
ATOM 676 C CA . THR A 1 273 ? 122.469 142.341 117.142 1.00 40.28 273 THR B CA 1
ATOM 677 C C . THR A 1 273 ? 122.734 143.799 116.802 1.00 35.78 273 THR B C 1
ATOM 678 O O . THR A 1 273 ? 121.827 144.640 116.861 1.00 41.12 273 THR B O 1
ATOM 682 N N . ILE A 1 274 ? 123.978 144.111 116.435 1.00 45.40 274 ILE B N 1
ATOM 683 C CA . ILE A 1 274 ? 124.318 145.478 116.050 1.00 50.77 274 ILE B CA 1
ATOM 684 C C . ILE A 1 274 ? 123.500 145.911 114.838 1.00 43.07 274 ILE B C 1
ATOM 685 O O . ILE A 1 274 ? 122.960 147.023 114.798 1.00 41.14 274 ILE B O 1
ATOM 690 N N . TYR A 1 275 ? 123.395 145.038 113.832 1.00 39.48 275 TYR B N 1
ATOM 691 C CA . TYR A 1 275 ? 122.639 145.374 112.629 1.00 45.03 275 TYR B CA 1
ATOM 692 C C . TYR A 1 275 ? 121.162 145.576 112.936 1.00 47.71 275 TYR B C 1
ATOM 693 O O . TYR A 1 275 ? 120.529 146.485 112.390 1.00 51.49 275 TYR B O 1
ATOM 702 N N . LEU A 1 276 ? 120.587 144.725 113.787 1.00 43.19 276 LEU B N 1
ATOM 703 C CA . LEU A 1 276 ? 119.181 144.881 114.142 1.00 37.41 276 LEU B CA 1
ATOM 704 C C . LEU A 1 276 ? 118.947 146.195 114.870 1.00 35.39 276 LEU B C 1
ATOM 705 O O . LEU A 1 276 ? 117.966 146.899 114.598 1.00 38.22 276 LEU B O 1
ATOM 710 N N . GLY A 1 277 ? 119.843 146.550 115.790 1.00 44.71 277 GLY B N 1
ATOM 711 C CA . GLY A 1 277 ? 119.717 147.835 116.457 1.00 50.89 277 GLY B CA 1
ATOM 712 C C . GLY A 1 277 ? 119.809 148.998 115.489 1.00 54.71 277 GLY B C 1
ATOM 713 O O . GLY A 1 277 ? 119.024 149.948 115.560 1.00 53.96 277 GLY B O 1
ATOM 714 N N . ILE A 1 278 ? 120.766 148.931 114.559 1.00 57.32 278 ILE B N 1
ATOM 715 C CA . ILE A 1 278 ? 120.923 149.996 113.574 1.00 51.52 278 ILE B CA 1
ATOM 716 C C . ILE A 1 278 ? 119.677 150.116 112.709 1.00 53.89 278 ILE B C 1
ATOM 717 O O . ILE A 1 278 ? 119.187 151.225 112.464 1.00 54.01 278 ILE B O 1
ATOM 722 N N . ARG A 1 279 ? 119.141 148.987 112.241 1.00 60.31 279 ARG B N 1
ATOM 723 C CA . ARG A 1 279 ? 117.964 149.018 111.382 1.00 55.57 279 ARG B CA 1
ATOM 724 C C . ARG A 1 279 ? 116.756 149.561 112.129 1.00 57.46 279 ARG B C 1
ATOM 725 O O . ARG A 1 279 ? 115.951 150.306 111.560 1.00 59.83 279 ARG B O 1
ATOM 727 N N . SER A 1 280 ? 116.606 149.193 113.404 1.00 61.08 280 SER B N 1
ATOM 728 C CA . SER A 1 280 ? 115.522 149.751 114.204 1.00 64.85 280 SER B CA 1
ATOM 729 C C . SER A 1 280 ? 115.680 151.255 114.369 1.00 64.61 280 SER B C 1
ATOM 730 O O . SER A 1 280 ? 114.697 152.002 114.307 1.00 66.22 280 SER B O 1
ATOM 733 N N . ARG A 1 281 ? 116.912 151.718 114.590 1.00 63.75 281 ARG B N 1
ATOM 734 C CA . ARG A 1 281 ? 117.139 153.149 114.756 1.00 64.74 281 ARG B CA 1
ATOM 735 C C . ARG A 1 281 ? 116.834 153.911 113.472 1.00 66.71 281 ARG B C 1
ATOM 736 O O . ARG A 1 281 ? 116.268 155.010 113.515 1.00 66.92 281 ARG B O 1
ATOM 744 N N . GLN A 1 282 ? 117.211 153.350 112.319 1.00 72.00 282 GLN B N 1
ATOM 745 C CA . GLN A 1 282 ? 116.985 154.041 111.053 1.00 72.92 282 GLN B CA 1
ATOM 746 C C . GLN A 1 282 ? 115.499 154.197 110.754 1.00 72.60 282 GLN B C 1
ATOM 747 O O . GLN A 1 282 ? 115.022 155.312 110.511 1.00 74.41 282 GLN B O 1
ATOM 753 N N . SER A 1 283 ? 114.755 153.097 110.775 1.00 69.24 283 SER B N 1
ATOM 754 C CA . SER A 1 283 ? 113.359 153.083 110.358 1.00 70.74 283 SER B CA 1
ATOM 755 C C . SER A 1 283 ? 112.727 151.791 110.860 1.00 72.79 283 SER B C 1
ATOM 756 O O . SER A 1 283 ? 113.296 151.086 111.699 1.00 71.77 283 SER B O 1
ATOM 759 N N . GLY A 1 284 ? 111.542 151.480 110.343 1.00 79.06 284 GLY B N 1
ATOM 760 C CA . GLY A 1 284 ? 110.875 150.244 110.693 1.00 81.17 284 GLY B CA 1
ATOM 761 C C . GLY A 1 284 ? 109.719 150.432 111.649 1.00 80.37 284 GLY B C 1
ATOM 762 O O . GLY A 1 284 ? 109.523 149.623 112.561 1.00 74.46 284 GLY B O 1
ATOM 763 N N . GLU A 1 285 ? 108.926 151.482 111.439 1.00 87.92 285 GLU B N 1
ATOM 764 C CA . GLU A 1 285 ? 107.808 151.768 112.328 1.00 88.21 285 GLU B CA 1
ATOM 765 C C . GLU A 1 285 ? 106.651 150.817 112.051 1.00 90.57 285 GLU B C 1
ATOM 766 O O . GLU A 1 285 ? 105.523 151.251 111.796 1.00 90.26 285 GLU B O 1
ATOM 768 N N . ASN A 1 286 ? 106.930 149.518 112.101 1.00 88.02 286 ASN B N 1
ATOM 769 C CA . ASN A 1 286 ? 105.926 148.482 111.931 1.00 86.18 286 ASN B CA 1
ATOM 770 C C . ASN A 1 286 ? 105.363 148.110 113.301 1.00 90.93 286 ASN B C 1
ATOM 771 O O . ASN A 1 286 ? 105.557 148.823 114.289 1.00 91.55 286 ASN B O 1
ATOM 773 N N . ASP A 1 287 ? 104.643 146.994 113.371 1.00 90.92 287 ASP B N 1
ATOM 774 C CA . ASP A 1 287 ? 104.141 146.522 114.651 1.00 88.56 287 ASP B CA 1
ATOM 775 C C . ASP A 1 287 ? 105.299 146.131 115.567 1.00 87.23 287 ASP B C 1
ATOM 776 O O . ASP A 1 287 ? 106.427 145.891 115.126 1.00 88.14 287 ASP B O 1
ATOM 781 N N . ARG A 1 288 ? 105.002 146.058 116.865 1.00 79.79 288 ARG B N 1
ATOM 782 C CA . ARG A 1 288 ? 105.992 145.677 117.865 1.00 80.80 288 ARG B CA 1
ATOM 783 C C . ARG A 1 288 ? 106.491 144.248 117.696 1.00 80.86 288 ARG B C 1
ATOM 784 O O . ARG A 1 288 ? 107.309 143.799 118.505 1.00 84.50 288 ARG B O 1
ATOM 792 N N . TRP A 1 289 ? 106.016 143.530 116.677 1.00 76.01 289 TRP B N 1
ATOM 793 C CA . TRP A 1 289 ? 106.434 142.149 116.460 1.00 76.87 289 TRP B CA 1
ATOM 794 C C . TRP A 1 289 ? 107.939 142.058 116.234 1.00 80.96 289 TRP B C 1
ATOM 795 O O . TRP A 1 289 ? 108.617 141.209 116.824 1.00 74.45 289 TRP B O 1
ATOM 806 N N . ARG A 1 290 ? 108.482 142.935 115.392 1.00 80.53 290 ARG B N 1
ATOM 807 C CA . ARG A 1 290 ? 109.885 142.877 115.005 1.00 76.20 290 ARG B CA 1
ATOM 808 C C . ARG A 1 290 ? 110.564 144.241 115.003 1.00 70.67 290 ARG B C 1
ATOM 809 O O . ARG A 1 290 ? 111.617 144.390 114.376 1.00 71.27 290 ARG B O 1
ATOM 811 N N . PHE A 1 291 ? 109.997 145.236 115.687 1.00 57.72 291 PHE B N 1
ATOM 812 C CA . PHE A 1 291 ? 110.545 146.586 115.628 1.00 58.62 291 PHE B CA 1
ATOM 813 C C . PHE A 1 291 ? 111.979 146.602 116.140 1.00 58.94 291 PHE B C 1
ATOM 814 O O . PHE A 1 291 ? 112.917 146.827 115.369 1.00 53.51 291 PHE B O 1
ATOM 822 N N . TYR A 1 292 ? 112.161 146.336 117.429 1.00 57.94 292 TYR B N 1
ATOM 823 C CA . TYR A 1 292 ? 113.484 146.039 117.955 1.00 50.46 292 TYR B CA 1
ATOM 824 C C . TYR A 1 292 ? 113.449 144.939 119.003 1.00 46.14 292 TYR B C 1
ATOM 825 O O . TYR A 1 292 ? 114.497 144.622 119.572 1.00 39.48 292 TYR B O 1
ATOM 834 N N . TRP A 1 293 ? 112.284 144.343 119.268 1.00 43.88 293 TRP B N 1
ATOM 835 C CA . TRP A 1 293 ? 112.245 143.150 120.102 1.00 34.42 293 TRP B CA 1
ATOM 836 C C . TRP A 1 293 ? 113.002 142.003 119.452 1.00 32.37 293 TRP B C 1
ATOM 837 O O . TRP A 1 293 ? 113.434 141.078 120.143 1.00 33.86 293 TRP B O 1
ATOM 848 N N . LYS A 1 294 ? 113.166 142.034 118.129 1.00 39.48 294 LYS B N 1
ATOM 849 C CA . LYS A 1 294 ? 114.075 141.089 117.491 1.00 37.46 294 LYS B CA 1
ATOM 850 C C . LYS A 1 294 ? 115.498 141.306 117.981 1.00 28.73 294 LYS B C 1
ATOM 851 O O . LYS A 1 294 ? 116.226 140.345 118.253 1.00 25.32 294 LYS B O 1
ATOM 853 N N . MET A 1 295 ? 115.901 142.571 118.124 1.00 33.83 295 MET B N 1
ATOM 854 C CA . MET A 1 295 ? 117.226 142.877 118.651 1.00 35.96 295 MET B CA 1
ATOM 855 C C . MET A 1 295 ? 117.363 142.426 120.100 1.00 39.41 295 MET B C 1
ATOM 856 O O . MET A 1 295 ? 118.412 141.912 120.497 1.00 38.11 295 MET B O 1
ATOM 861 N N . VAL A 1 296 ? 116.309 142.597 120.904 1.00 45.81 296 VAL B N 1
ATOM 862 C CA . VAL A 1 296 ? 116.364 142.189 122.306 1.00 31.40 296 VAL B CA 1
ATOM 863 C C . VAL A 1 296 ? 116.394 140.670 122.425 1.00 32.89 296 VAL B C 1
ATOM 864 O O . VAL A 1 296 ? 117.112 140.114 123.262 1.00 22.02 296 VAL B O 1
ATOM 868 N N . TYR A 1 297 ? 115.619 139.978 121.591 1.00 44.82 297 TYR B N 1
ATOM 869 C CA . TYR A 1 297 ? 115.661 138.521 121.547 1.00 37.05 297 TYR B CA 1
ATOM 870 C C . TYR A 1 297 ? 117.049 138.035 121.153 1.00 40.90 297 TYR B C 1
ATOM 871 O O . TYR A 1 297 ? 117.584 137.092 121.748 1.00 46.22 297 TYR B O 1
ATOM 880 N N . GLU A 1 298 ? 117.650 138.674 120.148 1.00 38.17 298 GLU B N 1
ATOM 881 C CA . GLU A 1 298 ? 118.984 138.275 119.716 1.00 33.64 298 GLU B CA 1
ATOM 882 C C . GLU A 1 298 ? 120.019 138.556 120.794 1.00 29.06 298 GLU B C 1
ATOM 883 O O . GLU A 1 298 ? 120.942 137.761 120.994 1.00 36.17 298 GLU B O 1
ATOM 889 N N . TYR A 1 299 ? 119.885 139.681 121.496 1.00 28.87 299 TYR B N 1
ATOM 890 C CA . TYR A 1 299 ? 120.801 139.986 122.589 1.00 31.15 299 TYR B CA 1
ATOM 891 C C . TYR A 1 299 ? 120.655 138.984 123.726 1.00 35.97 299 TYR B C 1
ATOM 892 O O . TYR A 1 299 ? 121.651 138.558 124.316 1.00 42.46 299 TYR B O 1
ATOM 901 N N . ALA A 1 300 ? 119.420 138.596 124.050 1.00 26.71 300 ALA B N 1
ATOM 902 C CA . ALA A 1 300 ? 119.216 137.581 125.076 1.00 19.95 300 ALA B CA 1
ATOM 903 C C . ALA A 1 300 ? 119.840 136.257 124.665 1.00 17.25 300 ALA B C 1
ATOM 904 O O . ALA A 1 300 ? 120.512 135.602 125.469 1.00 32.31 300 ALA B O 1
ATOM 906 N N . ASP A 1 301 ? 119.643 135.855 123.408 1.00 19.93 301 ASP B N 1
ATOM 907 C CA . ASP A 1 301 ? 120.222 134.602 122.937 1.00 24.91 301 ASP B CA 1
ATOM 908 C C . ASP A 1 301 ? 121.745 134.651 122.961 1.00 26.12 301 ASP B C 1
ATOM 909 O O . ASP A 1 301 ? 122.398 133.683 123.367 1.00 32.74 301 ASP B O 1
ATOM 914 N N . VAL A 1 302 ? 122.331 135.772 122.538 1.00 28.00 302 VAL B N 1
ATOM 915 C CA . VAL A 1 302 ? 123.786 135.856 122.493 1.00 24.11 302 VAL B CA 1
ATOM 916 C C . VAL A 1 302 ? 124.371 135.938 123.897 1.00 31.28 302 VAL B C 1
ATOM 917 O O . VAL A 1 302 ? 125.449 135.396 124.149 1.00 39.48 302 VAL B O 1
ATOM 921 N N . SER A 1 303 ? 123.679 136.584 124.839 1.00 35.23 303 SER B N 1
ATOM 922 C CA . SER A 1 303 ? 124.164 136.609 126.215 1.00 22.77 303 SER B CA 1
ATOM 923 C C . SER A 1 303 ? 124.059 135.233 126.857 1.00 16.69 303 SER B C 1
ATOM 924 O O . SER A 1 303 ? 124.939 134.833 127.625 1.00 25.02 303 SER B O 1
ATOM 927 N N . MET A 1 304 ? 122.989 134.496 126.557 1.00 22.99 304 MET B N 1
ATOM 928 C CA . MET A 1 304 ? 122.866 133.127 127.048 1.00 26.08 304 MET B CA 1
ATOM 929 C C . MET A 1 304 ? 123.970 132.238 126.485 1.00 25.74 304 MET B C 1
ATOM 930 O O . MET A 1 304 ? 124.571 131.437 127.214 1.00 31.39 304 MET B O 1
ATOM 935 N N . LEU A 1 305 ? 124.260 132.372 125.189 1.00 22.29 305 LEU B N 1
ATOM 936 C CA . LEU A 1 305 ? 125.355 131.614 124.593 1.00 25.02 305 LEU B CA 1
ATOM 937 C C . LEU A 1 305 ? 126.699 132.022 125.184 1.00 34.37 305 LEU B C 1
ATOM 938 O O . LEU A 1 305 ? 127.575 131.177 125.396 1.00 41.10 305 LEU B O 1
ATOM 943 N N . HIS A 1 306 ? 126.884 133.318 125.444 1.00 32.53 306 HIS B N 1
ATOM 944 C CA . HIS A 1 306 ? 128.116 133.785 126.066 1.00 28.65 306 HIS B CA 1
ATOM 945 C C . HIS A 1 306 ? 128.282 133.199 127.458 1.00 35.48 306 HIS B C 1
ATOM 946 O O . HIS A 1 306 ? 129.381 132.787 127.835 1.00 46.17 306 HIS B O 1
ATOM 953 N N . LEU A 1 307 ? 127.201 133.156 128.237 1.00 27.56 307 LEU B N 1
ATOM 954 C CA . LEU A 1 307 ? 127.266 132.559 129.566 1.00 21.24 307 LEU B CA 1
ATOM 955 C C . LEU A 1 307 ? 127.592 131.073 129.485 1.00 25.52 307 LEU B C 1
ATOM 956 O O . LEU A 1 307 ? 128.408 130.562 130.265 1.00 36.72 307 LEU B O 1
ATOM 961 N N . LEU A 1 308 ? 126.969 130.364 128.541 1.00 21.45 308 LEU B N 1
ATOM 962 C CA . LEU A 1 308 ? 127.263 128.945 128.372 1.00 25.91 308 LEU B CA 1
ATOM 963 C C . LEU A 1 308 ? 128.727 128.722 128.011 1.00 34.29 308 LEU B C 1
ATOM 964 O O . LEU A 1 308 ? 129.390 127.847 128.581 1.00 38.29 308 LEU B O 1
ATOM 969 N N . ALA A 1 309 ? 129.251 129.514 127.075 1.00 26.28 309 ALA B N 1
ATOM 970 C CA . ALA A 1 309 ? 130.647 129.366 126.678 1.00 26.86 309 ALA B CA 1
ATOM 971 C C . ALA A 1 309 ? 131.586 129.757 127.809 1.00 30.32 309 ALA B C 1
ATOM 972 O O . ALA A 1 309 ? 132.669 129.180 127.956 1.00 35.59 309 ALA B O 1
ATOM 974 N N . THR A 1 310 ? 131.188 130.737 128.623 1.00 27.97 310 THR B N 1
ATOM 975 C CA . THR A 1 310 ? 132.047 131.201 129.704 1.00 29.29 310 THR B CA 1
ATOM 976 C C . THR A 1 310 ? 132.088 130.204 130.852 1.00 33.30 310 THR B C 1
ATOM 977 O O . THR A 1 310 ? 133.094 130.128 131.564 1.00 47.09 310 THR B O 1
ATOM 981 N N . PHE A 1 311 ? 131.026 129.430 131.048 1.00 23.23 311 PHE B N 1
ATOM 982 C CA . PHE A 1 311 ? 131.054 128.408 132.084 1.00 22.96 311 PHE B CA 1
ATOM 983 C C . PHE A 1 311 ? 131.448 127.036 131.560 1.00 28.50 311 PHE B C 1
ATOM 984 O O . PHE A 1 311 ? 131.631 126.116 132.362 1.00 25.47 311 PHE B O 1
ATOM 992 N N . LEU A 1 312 ? 131.587 126.874 130.247 1.00 31.73 312 LEU B N 1
ATOM 993 C CA . LEU A 1 312 ? 132.166 125.660 129.691 1.00 31.99 312 LEU B CA 1
ATOM 994 C C . LEU A 1 312 ? 133.620 125.818 129.280 1.00 37.22 312 LEU B C 1
ATOM 995 O O . LEU A 1 312 ? 134.350 124.826 129.251 1.00 38.73 312 LEU B O 1
ATOM 1000 N N . GLU A 1 313 ? 134.057 127.037 128.964 1.00 35.38 313 GLU B N 1
ATOM 1001 C CA . GLU A 1 313 ? 135.440 127.287 128.576 1.00 26.60 313 GLU B CA 1
ATOM 1002 C C . GLU A 1 313 ? 136.148 128.228 129.540 1.00 36.84 313 GLU B C 1
ATOM 1003 O O . GLU A 1 313 ? 137.219 127.884 130.045 1.00 50.77 313 GLU B O 1
ATOM 1009 N N . SER A 1 314 ? 135.578 129.402 129.821 1.00 28.82 314 SER B N 1
ATOM 1010 C CA . SER A 1 314 ? 136.327 130.439 130.525 1.00 29.55 314 SER B CA 1
ATOM 1011 C C . SER A 1 314 ? 136.662 130.025 131.952 1.00 35.29 314 SER B C 1
ATOM 1012 O O . SER A 1 314 ? 137.796 130.205 132.405 1.00 42.08 314 SER B O 1
ATOM 1015 N N . ALA A 1 315 ? 135.684 129.489 132.690 1.00 33.08 315 ALA B N 1
ATOM 1016 C CA . ALA A 1 315 ? 135.960 129.090 134.071 1.00 18.95 315 ALA B CA 1
ATOM 1017 C C . ALA A 1 315 ? 136.957 127.940 134.157 1.00 29.88 315 ALA B C 1
ATOM 1018 O O . ALA A 1 315 ? 137.923 128.046 134.938 1.00 40.54 315 ALA B O 1
ATOM 1020 N N . PRO A 1 316 ? 136.790 126.824 133.434 1.00 33.15 316 PRO B N 1
ATOM 1021 C CA . PRO A 1 316 ? 137.836 125.791 133.474 1.00 39.27 316 PRO B CA 1
ATOM 1022 C C . PRO A 1 316 ? 139.182 126.281 132.978 1.00 33.23 316 PRO B C 1
ATOM 1023 O O . PRO A 1 316 ? 140.212 125.896 133.539 1.00 31.86 316 PRO B O 1
ATOM 1027 N N . GLN A 1 317 ? 139.207 127.134 131.949 1.00 24.35 317 GLN B N 1
ATOM 1028 C CA . GLN A 1 317 ? 140.477 127.673 131.475 1.00 27.30 317 GLN B CA 1
ATOM 1029 C C . GLN A 1 317 ? 141.159 128.497 132.555 1.00 40.58 317 GLN B C 1
ATOM 1030 O O . GLN A 1 317 ? 142.363 128.356 132.786 1.00 55.38 317 GLN B O 1
ATOM 1036 N N . LEU A 1 318 ? 140.399 129.357 133.231 1.00 35.06 318 LEU B N 1
ATOM 1037 C CA . LEU A 1 318 ? 140.959 130.199 134.281 1.00 26.87 318 LEU B CA 1
ATOM 1038 C C . LEU A 1 318 ? 141.514 129.356 135.420 1.00 22.33 318 LEU B C 1
ATOM 1039 O O . LEU A 1 318 ? 142.650 129.562 135.867 1.00 25.03 318 LEU B O 1
ATOM 1044 N N . VAL A 1 319 ? 140.731 128.381 135.888 1.00 26.52 319 VAL B N 1
ATOM 1045 C CA . VAL A 1 319 ? 141.180 127.556 137.007 1.00 30.49 319 VAL B CA 1
ATOM 1046 C C . VAL A 1 319 ? 142.392 126.722 136.608 1.00 37.76 319 VAL B C 1
ATOM 1047 O O . VAL A 1 319 ? 143.347 126.582 137.381 1.00 41.33 319 VAL B O 1
ATOM 1051 N N . LEU A 1 320 ? 142.378 126.160 135.397 1.00 38.22 320 LEU B N 1
ATOM 1052 C CA . LEU A 1 320 ? 143.497 125.347 134.936 1.00 35.35 320 LEU B CA 1
ATOM 1053 C C . LEU A 1 320 ? 144.765 126.178 134.792 1.00 35.50 320 LEU B C 1
ATOM 1054 O O . LEU A 1 320 ? 145.852 125.730 135.174 1.00 42.02 320 LEU B O 1
ATOM 1059 N N . GLN A 1 321 ? 144.650 127.393 134.251 1.00 33.09 321 GLN B N 1
ATOM 1060 C CA . GLN A 1 321 ? 145.824 128.245 134.110 1.00 31.25 321 GLN B CA 1
ATOM 1061 C C . GLN A 1 321 ? 146.374 128.657 135.468 1.00 39.29 321 GLN B C 1
ATOM 1062 O O . GLN A 1 321 ? 147.593 128.686 135.661 1.00 41.18 321 GLN B O 1
ATOM 1068 N N . LEU A 1 322 ? 145.497 128.981 136.422 1.00 33.54 322 LEU B N 1
ATOM 1069 C CA . LEU A 1 322 ? 145.976 129.311 137.761 1.00 23.00 322 LEU B CA 1
ATOM 1070 C C . LEU A 1 322 ? 146.667 128.117 138.411 1.00 23.98 322 LEU B C 1
ATOM 1071 O O . LEU A 1 322 ? 147.710 128.268 139.062 1.00 32.31 322 LEU B O 1
ATOM 1076 N N . CYS A 1 323 ? 146.102 126.919 138.238 1.00 32.30 323 CYS B N 1
ATOM 1077 C CA . CYS A 1 323 ? 146.718 125.719 138.793 1.00 36.96 323 CYS B CA 1
ATOM 1078 C C . CYS A 1 323 ? 148.078 125.455 138.163 1.00 37.97 323 CYS B C 1
ATOM 1079 O O . CYS A 1 323 ? 149.004 124.998 138.840 1.00 28.97 323 CYS B O 1
ATOM 1082 N N . ILE A 1 324 ? 148.215 125.720 136.862 1.00 40.23 324 ILE B N 1
ATOM 1083 C CA . ILE A 1 324 ? 149.501 125.533 136.195 1.00 33.64 324 ILE B CA 1
ATOM 1084 C C . ILE A 1 324 ? 150.511 126.570 136.673 1.00 37.80 324 ILE B C 1
ATOM 1085 O O . ILE A 1 324 ? 151.691 126.262 136.877 1.00 39.61 324 ILE B O 1
ATOM 1090 N N . ILE A 1 325 ? 150.065 127.814 136.857 1.00 38.64 325 ILE B N 1
ATOM 1091 C CA . ILE A 1 325 ? 150.958 128.865 137.339 1.00 33.29 325 ILE B CA 1
ATOM 1092 C C . ILE A 1 325 ? 151.501 128.510 138.717 1.00 40.21 325 ILE B C 1
ATOM 1093 O O . ILE A 1 325 ? 152.703 128.626 138.980 1.00 32.95 325 ILE B O 1
ATOM 1098 N N . VAL A 1 326 ? 150.623 128.062 139.619 1.00 38.22 326 VAL B N 1
ATOM 1099 C CA . VAL A 1 326 ? 151.075 127.766 140.974 1.00 24.38 326 VAL B CA 1
ATOM 1100 C C . VAL A 1 326 ? 151.790 126.422 141.058 1.00 32.71 326 VAL B C 1
ATOM 1101 O O . VAL A 1 326 ? 152.627 126.227 141.946 1.00 37.37 326 VAL B O 1
ATOM 1105 N N . GLN A 1 327 ? 151.485 125.485 140.158 1.00 39.44 327 GLN B N 1
ATOM 1106 C CA . GLN A 1 327 ? 152.143 124.183 140.177 1.00 41.97 327 GLN B CA 1
ATOM 1107 C C . GLN A 1 327 ? 153.599 124.302 139.747 1.00 45.63 327 GLN B C 1
ATOM 1108 O O . GLN A 1 327 ? 154.499 123.758 140.398 1.00 42.74 327 GLN B O 1
ATOM 1114 N N . THR A 1 328 ? 153.845 125.003 138.643 1.00 53.22 328 THR B N 1
ATOM 1115 C CA . THR A 1 328 ? 155.188 125.351 138.196 1.00 46.57 328 THR B CA 1
ATOM 1116 C C . THR A 1 328 ? 155.261 126.869 138.175 1.00 49.17 328 THR B C 1
ATOM 1117 O O . THR A 1 328 ? 154.648 127.508 137.314 1.00 51.14 328 THR B O 1
ATOM 1121 N N . HIS A 1 329 ? 156.012 127.445 139.111 1.00 49.87 329 HIS B N 1
ATOM 1122 C CA . HIS A 1 329 ? 155.990 128.890 139.327 1.00 54.96 329 HIS B CA 1
ATOM 1123 C C . HIS A 1 329 ? 156.718 129.570 138.172 1.00 57.04 329 HIS B C 1
ATOM 1124 O O . HIS A 1 329 ? 157.877 129.979 138.269 1.00 53.16 329 HIS B O 1
ATOM 1131 N N . SER A 1 330 ? 156.009 129.682 137.047 1.00 59.13 330 SER B N 1
ATOM 1132 C CA . SER A 1 330 ? 156.488 130.390 135.857 1.00 57.83 330 SER B CA 1
ATOM 1133 C C . SER A 1 330 ? 155.296 131.162 135.295 1.00 56.61 330 SER B C 1
ATOM 1134 O O . SER A 1 330 ? 154.534 130.638 134.478 1.00 60.86 330 SER B O 1
ATOM 1137 N N . LEU A 1 331 ? 155.139 132.410 135.739 1.00 44.89 331 LEU B N 1
ATOM 1138 C CA . LEU A 1 331 ? 154.011 133.244 135.323 1.00 43.34 331 LEU B CA 1
ATOM 1139 C C . LEU A 1 331 ? 154.437 134.100 134.134 1.00 49.62 331 LEU B C 1
ATOM 1140 O O . LEU A 1 331 ? 154.763 135.283 134.257 1.00 52.78 331 LEU B O 1
ATOM 1142 N N . GLN A 1 332 ? 154.437 133.480 132.957 1.00 50.67 332 GLN B N 1
ATOM 1143 C CA . GLN A 1 332 ? 154.706 134.215 131.732 1.00 42.86 332 GLN B CA 1
ATOM 1144 C C . GLN A 1 332 ? 153.580 135.203 131.462 1.00 39.88 332 GLN B C 1
ATOM 1145 O O . GLN A 1 332 ? 152.429 134.983 131.846 1.00 43.59 332 GLN B O 1
ATOM 1151 N N . ALA A 1 333 ? 153.925 136.307 130.797 1.00 40.79 333 ALA B N 1
ATOM 1152 C CA . ALA A 1 333 ? 152.932 137.342 130.526 1.00 41.75 333 ALA B CA 1
ATOM 1153 C C . ALA A 1 333 ? 151.772 136.791 129.710 1.00 39.22 333 ALA B C 1
ATOM 1154 O O . ALA A 1 333 ? 150.632 137.248 129.853 1.00 40.34 333 ALA B O 1
ATOM 1156 N N . LEU A 1 334 ? 152.040 135.806 128.852 1.00 41.06 334 LEU B N 1
ATOM 1157 C CA . LEU A 1 334 ? 150.965 135.184 128.086 1.00 43.61 334 LEU B CA 1
ATOM 1158 C C . LEU A 1 334 ? 149.994 134.451 129.004 1.00 48.03 334 LEU B C 1
ATOM 1159 O O . LEU A 1 334 ? 148.775 134.573 128.854 1.00 44.74 334 LEU B O 1
ATOM 1164 N N . GLN A 1 335 ? 150.516 133.673 129.957 1.00 53.12 335 GLN B N 1
ATOM 1165 C CA . GLN A 1 335 ? 149.641 132.943 130.870 1.00 35.54 335 GLN B CA 1
ATOM 1166 C C . GLN A 1 335 ? 148.816 133.898 131.721 1.00 29.88 335 GLN B C 1
ATOM 1167 O O . GLN A 1 335 ? 147.614 133.685 131.917 1.00 33.82 335 GLN B O 1
ATOM 1169 N N . GLY A 1 336 ? 149.444 134.960 132.227 1.00 43.36 336 GLY B N 1
ATOM 1170 C CA . GLY A 1 336 ? 148.712 135.934 133.018 1.00 44.07 336 GLY B CA 1
ATOM 1171 C C . GLY A 1 336 ? 147.645 136.653 132.218 1.00 42.49 336 GLY B C 1
ATOM 1172 O O . GLY A 1 336 ? 146.526 136.852 132.696 1.00 41.43 336 GLY B O 1
ATOM 1173 N N . PHE A 1 337 ? 147.972 137.047 130.985 1.00 43.41 337 PHE B N 1
ATOM 1174 C CA . PHE A 1 337 ? 146.986 137.710 130.140 1.00 41.13 337 PHE B CA 1
ATOM 1175 C C . PHE A 1 337 ? 145.853 136.772 129.750 1.00 46.83 337 PHE B C 1
ATOM 1176 O O . PHE A 1 337 ? 144.703 137.204 129.668 1.00 48.38 337 PHE B O 1
ATOM 1184 N N . THR A 1 338 ? 146.150 135.493 129.513 1.00 44.22 338 THR B N 1
ATOM 1185 C CA . THR A 1 338 ? 145.096 134.530 129.211 1.00 36.43 338 THR B CA 1
ATOM 1186 C C . THR A 1 338 ? 144.178 134.318 130.408 1.00 36.20 338 THR B C 1
ATOM 1187 O O . THR A 1 338 ? 142.952 134.258 130.256 1.00 36.20 338 THR B O 1
ATOM 1191 N N . ALA A 1 339 ? 144.752 134.199 131.608 1.00 39.75 339 ALA B N 1
ATOM 1192 C CA . ALA A 1 339 ? 143.928 134.060 132.804 1.00 29.89 339 ALA B CA 1
ATOM 1193 C C . ALA A 1 339 ? 143.071 135.299 133.024 1.00 33.09 339 ALA B C 1
ATOM 1194 O O . ALA A 1 339 ? 141.887 135.192 133.363 1.00 38.99 339 ALA B O 1
ATOM 1196 N N . ALA A 1 340 ? 143.649 136.485 132.822 1.00 29.21 340 ALA B N 1
ATOM 1197 C CA . ALA A 1 340 ? 142.880 137.715 132.964 1.00 30.33 340 ALA B CA 1
ATOM 1198 C C . ALA A 1 340 ? 141.778 137.802 131.917 1.00 41.21 340 ALA B C 1
ATOM 1199 O O . ALA A 1 340 ? 140.678 138.284 132.205 1.00 41.19 340 ALA B O 1
ATOM 1201 N N . ALA A 1 341 ? 142.058 137.352 130.691 1.00 41.31 341 ALA B N 1
ATOM 1202 C CA . ALA A 1 341 ? 141.044 137.356 129.644 1.00 33.00 341 ALA B CA 1
ATOM 1203 C C . ALA A 1 341 ? 139.902 136.410 129.980 1.00 39.20 341 ALA B C 1
ATOM 1204 O O . ALA A 1 341 ? 138.731 136.751 129.794 1.00 45.99 341 ALA B O 1
ATOM 1206 N N . SER A 1 342 ? 140.220 135.217 130.483 1.00 39.29 342 SER B N 1
ATOM 1207 C CA . SER A 1 342 ? 139.168 134.292 130.892 1.00 34.33 342 SER B CA 1
ATOM 1208 C C . SER A 1 342 ? 138.349 134.864 132.041 1.00 26.82 342 SER B C 1
ATOM 1209 O O . SER A 1 342 ? 137.120 134.738 132.061 1.00 21.25 342 SER B O 1
ATOM 1212 N N . LEU A 1 343 ? 139.013 135.506 133.003 1.00 29.21 343 LEU B N 1
ATOM 1213 C CA . LEU A 1 343 ? 138.305 136.082 134.142 1.00 34.96 343 LEU B CA 1
ATOM 1214 C C . LEU A 1 343 ? 137.385 137.216 133.709 1.00 35.26 343 LEU B C 1
ATOM 1215 O O . LEU A 1 343 ? 136.237 137.311 134.166 1.00 40.28 343 LEU B O 1
ATOM 1220 N N . VAL A 1 344 ? 137.880 138.104 132.843 1.00 26.42 344 VAL B N 1
ATOM 1221 C CA . VAL A 1 344 ? 137.053 139.209 132.381 1.00 31.62 344 VAL B CA 1
ATOM 1222 C C . VAL A 1 344 ? 135.915 138.688 131.517 1.00 34.41 344 VAL B C 1
ATOM 1223 O O . VAL A 1 344 ? 134.801 139.213 131.577 1.00 35.56 344 VAL B O 1
ATOM 1227 N N . SER A 1 345 ? 136.152 137.630 130.736 1.00 30.81 345 SER B N 1
ATOM 1228 C CA . SER A 1 345 ? 135.069 137.017 129.975 1.00 34.19 345 SER B CA 1
ATOM 1229 C C . SER A 1 345 ? 133.998 136.456 130.898 1.00 38.49 345 SER B C 1
ATOM 1230 O O . SER A 1 345 ? 132.804 136.653 130.661 1.00 38.55 345 SER B O 1
ATOM 1233 N N . LEU A 1 346 ? 134.407 135.774 131.969 1.00 32.69 346 LEU B N 1
ATOM 1234 C CA . LEU A 1 346 ? 133.446 135.196 132.906 1.00 22.95 346 LEU B CA 1
ATOM 1235 C C . LEU A 1 346 ? 132.615 136.279 133.586 1.00 25.68 346 LEU B C 1
ATOM 1236 O O . LEU A 1 346 ? 131.378 136.211 133.614 1.00 34.65 346 LEU B O 1
ATOM 1241 N N . ALA A 1 347 ? 133.283 137.291 134.144 1.00 26.84 347 ALA B N 1
ATOM 1242 C CA . ALA A 1 347 ? 132.563 138.349 134.845 1.00 26.46 347 ALA B CA 1
ATOM 1243 C C . ALA A 1 347 ? 131.678 139.146 133.893 1.00 37.11 347 ALA B C 1
ATOM 1244 O O . ALA A 1 347 ? 130.545 139.509 134.241 1.00 34.90 347 ALA B O 1
ATOM 1246 N N . TRP A 1 348 ? 132.175 139.427 132.686 1.00 43.00 348 TRP B N 1
ATOM 1247 C CA . TRP A 1 348 ? 131.377 140.131 131.693 1.00 41.18 348 TRP B CA 1
ATOM 1248 C C . TRP A 1 348 ? 130.170 139.308 131.276 1.00 39.01 348 TRP B C 1
ATOM 1249 O O . TRP A 1 348 ? 129.089 139.859 131.055 1.00 38.88 348 TRP B O 1
ATOM 1260 N N . ALA A 1 349 ? 130.332 137.989 131.155 1.00 34.57 349 ALA B N 1
ATOM 1261 C CA . ALA A 1 349 ? 129.200 137.134 130.826 1.00 28.88 349 ALA B CA 1
ATOM 1262 C C . ALA A 1 349 ? 128.143 137.183 131.916 1.00 30.96 349 ALA B C 1
ATOM 1263 O O . ALA A 1 349 ? 126.948 137.260 131.622 1.00 26.70 349 ALA B O 1
ATOM 1265 N N . LEU A 1 350 ? 128.565 137.145 133.182 1.00 31.56 350 LEU B N 1
ATOM 1266 C CA . LEU A 1 350 ? 127.599 137.235 134.277 1.00 30.25 350 LEU B CA 1
ATOM 1267 C C . LEU A 1 350 ? 126.851 138.564 134.249 1.00 38.76 350 LEU B C 1
ATOM 1268 O O . LEU A 1 350 ? 125.614 138.601 134.336 1.00 46.75 350 LEU B O 1
ATOM 1273 N N . ALA A 1 351 ? 127.587 139.671 134.115 1.00 24.37 351 ALA B N 1
ATOM 1274 C CA . ALA A 1 351 ? 126.945 140.982 134.094 1.00 23.41 351 ALA B CA 1
ATOM 1275 C C . ALA A 1 351 ? 126.007 141.128 132.901 1.00 38.55 351 ALA B C 1
ATOM 1276 O O . ALA A 1 351 ? 124.887 141.636 133.037 1.00 45.19 351 ALA B O 1
ATOM 1278 N N . SER A 1 352 ? 126.442 140.677 131.721 1.00 34.09 352 SER B N 1
ATOM 1279 C CA . SER A 1 352 ? 125.621 140.793 130.523 1.00 24.17 352 SER B CA 1
ATOM 1280 C C . SER A 1 352 ? 124.386 139.909 130.606 1.00 31.91 352 SER B C 1
ATOM 1281 O O . SER A 1 352 ? 123.311 140.302 130.143 1.00 47.40 352 SER B O 1
ATOM 1284 N N . TYR A 1 353 ? 124.514 138.706 131.170 1.00 13.96 353 TYR B N 1
ATOM 1285 C CA . TYR A 1 353 ? 123.340 137.860 131.332 1.00 19.78 353 TYR B CA 1
ATOM 1286 C C . TYR A 1 353 ? 122.339 138.497 132.277 1.00 17.68 353 TYR B C 1
ATOM 1287 O O . TYR A 1 353 ? 121.130 138.435 132.039 1.00 20.81 353 TYR B O 1
ATOM 1296 N N . GLN A 1 354 ? 122.817 139.096 133.369 1.00 24.73 354 GLN B N 1
ATOM 1297 C CA . GLN A 1 354 ? 121.888 139.777 134.263 1.00 28.31 354 GLN B CA 1
ATOM 1298 C C . GLN A 1 354 ? 121.217 140.953 133.563 1.00 35.54 354 GLN B C 1
ATOM 1299 O O . GLN A 1 354 ? 120.016 141.190 133.747 1.00 41.67 354 GLN B O 1
ATOM 1305 N N . LYS A 1 355 ? 121.969 141.686 132.738 1.00 30.67 355 LYS B N 1
ATOM 1306 C CA . LYS A 1 355 ? 121.368 142.780 131.980 1.00 25.07 355 LYS B CA 1
ATOM 1307 C C . LYS A 1 355 ? 120.300 142.273 131.019 1.00 34.74 355 LYS B C 1
ATOM 1308 O O . LYS A 1 355 ? 119.216 142.859 130.917 1.00 41.98 355 LYS B O 1
ATOM 1314 N N . ALA A 1 356 ? 120.589 141.185 130.304 1.00 36.46 356 ALA B N 1
ATOM 1315 C CA . ALA A 1 356 ? 119.624 140.638 129.356 1.00 30.99 356 ALA B CA 1
ATOM 1316 C C . ALA A 1 356 ? 118.386 140.112 130.067 1.00 30.94 356 ALA B C 1
ATOM 1317 O O . ALA A 1 356 ? 117.263 140.276 129.579 1.00 29.27 356 ALA B O 1
ATOM 1319 N N . LEU A 1 357 ? 118.573 139.466 131.219 1.00 29.58 357 LEU B N 1
ATOM 1320 C CA . LEU A 1 357 ? 117.442 138.960 131.985 1.00 27.13 357 LEU B CA 1
ATOM 1321 C C . LEU A 1 357 ? 116.574 140.098 132.500 1.00 23.90 357 LEU B C 1
ATOM 1322 O O . LEU A 1 357 ? 115.342 139.994 132.502 1.00 40.70 357 LEU B O 1
ATOM 1327 N N . ARG A 1 358 ? 117.193 141.190 132.947 1.00 17.01 358 ARG B N 1
ATOM 1328 C CA . ARG A 1 358 ? 116.431 142.367 133.336 1.00 22.13 358 ARG B CA 1
ATOM 1329 C C . ARG A 1 358 ? 115.874 143.128 132.143 1.00 29.72 358 ARG B C 1
ATOM 1330 O O . ARG A 1 358 ? 115.042 144.019 132.334 1.00 39.83 358 ARG B O 1
ATOM 1338 N N . ASP A 1 359 ? 116.309 142.807 130.928 1.00 31.32 359 ASP B N 1
ATOM 1339 C CA . ASP A 1 359 ? 115.887 143.520 129.731 1.00 33.04 359 ASP B CA 1
ATOM 1340 C C . ASP A 1 359 ? 114.881 142.743 128.896 1.00 32.56 359 ASP B C 1
ATOM 1341 O O . ASP A 1 359 ? 113.907 143.321 128.408 1.00 34.54 359 ASP B O 1
ATOM 1346 N N . SER A 1 360 ? 115.093 141.439 128.716 1.00 32.95 360 SER B N 1
ATOM 1347 C CA . SER A 1 360 ? 114.281 140.641 127.800 1.00 29.38 360 SER B CA 1
ATOM 1348 C C . SER A 1 360 ? 113.079 140.015 128.512 1.00 26.15 360 SER B C 1
ATOM 1349 O O . SER A 1 360 ? 112.823 138.816 128.420 1.00 22.66 360 SER B O 1
ATOM 1352 N N . ARG A 1 361 ? 112.330 140.859 129.220 1.00 35.15 361 ARG B N 1
ATOM 1353 C CA . ARG A 1 361 ? 111.067 140.444 129.817 1.00 38.66 361 ARG B CA 1
ATOM 1354 C C . ARG A 1 361 ? 110.366 141.669 130.385 1.00 41.85 361 ARG B C 1
ATOM 1355 O O . ARG A 1 361 ? 111.023 142.628 130.794 1.00 36.93 361 ARG B O 1
ATOM 1363 N N . ASP A 1 362 ? 109.036 141.622 130.413 1.00 51.01 362 ASP B N 1
ATOM 1364 C CA . ASP A 1 362 ? 108.255 142.735 130.932 1.00 49.14 362 ASP B CA 1
ATOM 1365 C C . ASP A 1 362 ? 108.440 142.857 132.440 1.00 55.92 362 ASP B C 1
ATOM 1366 O O . ASP A 1 362 ? 108.809 141.897 133.122 1.00 57.66 362 ASP B O 1
ATOM 1371 N N . ASP A 1 363 ? 108.179 144.056 132.952 1.00 59.66 363 ASP B N 1
ATOM 1372 C CA . ASP A 1 363 ? 108.513 144.437 134.331 1.00 58.22 363 ASP B CA 1
ATOM 1373 C C . ASP A 1 363 ? 110.028 144.293 134.496 1.00 54.64 363 ASP B C 1
ATOM 1374 O O . ASP A 1 363 ? 110.773 144.353 133.507 1.00 52.37 363 ASP B O 1
ATOM 1379 N N . LYS A 1 364 ? 110.493 144.107 135.731 1.00 45.02 364 LYS B N 1
ATOM 1380 C CA . LYS A 1 364 ? 111.914 143.924 136.019 1.00 50.13 364 LYS B CA 1
ATOM 1381 C C . LYS A 1 364 ? 112.737 145.061 135.414 1.00 53.63 364 LYS B C 1
ATOM 1382 O O . LYS A 1 364 ? 113.416 144.902 134.400 1.00 58.61 364 LYS B O 1
ATOM 1384 N N . LYS A 1 365 ? 112.641 146.229 136.060 1.00 49.07 365 LYS B N 1
ATOM 1385 C CA . LYS A 1 365 ? 113.202 147.500 135.611 1.00 47.56 365 LYS B CA 1
ATOM 1386 C C . LYS A 1 365 ? 114.596 147.316 135.018 1.00 45.24 365 LYS B C 1
ATOM 1387 O O . LYS A 1 365 ? 115.462 146.696 135.648 1.00 44.53 365 LYS B O 1
ATOM 1389 N N . PRO A 1 366 ? 114.841 147.824 133.808 1.00 41.92 366 PRO B N 1
ATOM 1390 C CA . PRO A 1 366 ? 116.120 147.557 133.138 1.00 41.01 366 PRO B CA 1
ATOM 1391 C C . PRO A 1 366 ? 117.300 148.121 133.912 1.00 46.76 366 PRO B C 1
ATOM 1392 O O . PRO A 1 366 ? 117.229 149.193 134.515 1.00 48.46 366 PRO B O 1
ATOM 1396 N N . ILE A 1 367 ? 118.397 147.384 133.875 1.00 48.11 367 ILE B N 1
ATOM 1397 C CA . ILE A 1 367 ? 119.623 147.749 134.572 1.00 41.78 367 ILE B CA 1
ATOM 1398 C C . ILE A 1 367 ? 120.531 148.508 133.616 1.00 47.74 367 ILE B C 1
ATOM 1399 O O . ILE A 1 367 ? 120.732 148.107 132.465 1.00 51.54 367 ILE B O 1
ATOM 1404 N N . SER A 1 368 ? 121.079 149.623 134.087 1.00 54.70 368 SER B N 1
ATOM 1405 C CA . SER A 1 368 ? 121.927 150.472 133.265 1.00 53.25 368 SER B CA 1
ATOM 1406 C C . SER A 1 368 ? 123.382 150.028 133.357 1.00 50.02 368 SER B C 1
ATOM 1407 O O . SER A 1 368 ? 123.775 149.278 134.253 1.00 52.28 368 SER B O 1
ATOM 1410 N N . TYR A 1 369 ? 124.184 150.511 132.405 1.00 43.97 369 TYR B N 1
ATOM 1411 C CA . TYR A 1 369 ? 125.588 150.118 132.344 1.00 43.01 369 TYR B CA 1
ATOM 1412 C C . TYR A 1 369 ? 126.350 150.543 133.592 1.00 49.17 369 TYR B C 1
ATOM 1413 O O . TYR A 1 369 ? 127.348 149.910 133.952 1.00 49.49 369 TYR B O 1
ATOM 1422 N N . MET A 1 370 ? 125.893 151.603 134.266 1.00 54.73 370 MET B N 1
ATOM 1423 C CA . MET A 1 370 ? 126.551 152.041 135.493 1.00 50.83 370 MET B CA 1
ATOM 1424 C C . MET A 1 370 ? 126.475 150.971 136.574 1.00 50.64 370 MET B C 1
ATOM 1425 O O . MET A 1 370 ? 127.385 150.847 137.400 1.00 54.41 370 MET B O 1
ATOM 1430 N N . ALA A 1 371 ? 125.389 150.197 136.596 1.00 43.13 371 ALA B N 1
ATOM 1431 C CA . ALA A 1 371 ? 125.292 149.082 137.529 1.00 43.89 371 ALA B CA 1
ATOM 1432 C C . ALA A 1 371 ? 125.887 147.805 136.952 1.00 42.87 371 ALA B C 1
ATOM 1433 O O . ALA A 1 371 ? 126.388 146.962 137.707 1.00 49.94 371 ALA B O 1
ATOM 1435 N N . VAL A 1 372 ? 125.842 147.648 135.628 1.00 38.42 372 VAL B N 1
ATOM 1436 C CA . VAL A 1 372 ? 126.415 146.462 135.000 1.00 37.27 372 VAL B CA 1
ATOM 1437 C C . VAL A 1 372 ? 127.918 146.411 135.236 1.00 35.75 372 VAL B C 1
ATOM 1438 O O . VAL A 1 372 ? 128.482 145.342 135.489 1.00 40.25 372 VAL B O 1
ATOM 1442 N N . ILE A 1 373 ? 128.591 147.561 135.161 1.00 38.85 373 ILE B N 1
ATOM 1443 C CA . ILE A 1 373 ? 130.036 147.576 135.368 1.00 42.72 373 ILE B CA 1
ATOM 1444 C C . ILE A 1 373 ? 130.380 147.248 136.817 1.00 38.90 373 ILE B C 1
ATOM 1445 O O . ILE A 1 373 ? 131.369 146.561 137.089 1.00 45.31 373 ILE B O 1
ATOM 1450 N N . ILE A 1 374 ? 129.570 147.717 137.770 1.00 30.10 374 ILE B N 1
ATOM 1451 C CA . ILE A 1 374 ? 129.828 147.405 139.174 1.00 31.76 374 ILE B CA 1
ATOM 1452 C C . ILE A 1 374 ? 129.610 145.920 139.442 1.00 29.88 374 ILE B C 1
ATOM 1453 O O . ILE A 1 374 ? 130.387 145.282 140.167 1.00 21.59 374 ILE B O 1
ATOM 1458 N N . GLN A 1 375 ? 128.548 145.349 138.872 1.00 37.82 375 GLN B N 1
ATOM 1459 C CA . GLN A 1 375 ? 128.318 143.916 139.023 1.00 34.03 375 GLN B CA 1
ATOM 1460 C C . GLN A 1 375 ? 129.438 143.113 138.379 1.00 31.73 375 GLN B C 1
ATOM 1461 O O . GLN A 1 375 ? 129.887 142.101 138.930 1.00 36.42 375 GLN B O 1
ATOM 1467 N N . PHE A 1 376 ? 129.906 143.556 137.211 1.00 35.04 376 PHE B N 1
ATOM 1468 C CA . PHE A 1 376 ? 131.047 142.917 136.569 1.00 34.12 376 PHE B CA 1
ATOM 1469 C C . PHE A 1 376 ? 132.278 142.981 137.457 1.00 34.59 376 PHE B C 1
ATOM 1470 O O . PHE A 1 376 ? 133.018 142.002 137.570 1.00 38.42 376 PHE B O 1
ATOM 1478 N N . CYS A 1 377 ? 132.505 144.124 138.106 1.00 36.19 377 CYS B N 1
ATOM 1479 C CA . CYS A 1 377 ? 133.668 144.270 138.974 1.00 31.37 377 CYS B CA 1
ATOM 1480 C C . CYS A 1 377 ? 133.589 143.331 140.171 1.00 36.35 377 CYS B C 1
ATOM 1481 O O . CYS A 1 377 ? 134.583 142.692 140.539 1.00 38.44 377 CYS B O 1
ATOM 1483 N N . TRP A 1 378 ? 132.413 143.231 140.800 1.00 33.24 378 TRP B N 1
ATOM 1484 C CA . TRP A 1 378 ? 132.327 142.382 141.987 1.00 35.28 378 TRP B CA 1
ATOM 1485 C C . TRP A 1 378 ? 132.406 140.908 141.612 1.00 30.96 378 TRP B C 1
ATOM 1486 O O . TRP A 1 378 ? 133.063 140.124 142.309 1.00 42.10 378 TRP B O 1
ATOM 1497 N N . HIS A 1 379 ? 131.784 140.514 140.498 1.00 16.13 379 HIS B N 1
ATOM 1498 C CA . HIS A 1 379 ? 131.978 139.156 140.002 1.00 20.40 379 HIS B CA 1
ATOM 1499 C C . HIS A 1 379 ? 133.447 138.891 139.702 1.00 27.96 379 HIS B C 1
ATOM 1500 O O . HIS A 1 379 ? 133.982 137.840 140.066 1.00 28.74 379 HIS B O 1
ATOM 1507 N N . PHE A 1 380 ? 134.119 139.849 139.061 1.00 24.66 380 PHE B N 1
ATOM 1508 C CA . PHE A 1 380 ? 135.522 139.689 138.703 1.00 17.69 380 PHE B CA 1
ATOM 1509 C C . PHE A 1 380 ? 136.377 139.451 139.936 1.00 16.48 380 PHE B C 1
ATOM 1510 O O . PHE A 1 380 ? 137.152 138.492 139.992 1.00 28.64 380 PHE B O 1
ATOM 1518 N N . PHE A 1 381 ? 136.216 140.291 140.958 1.00 22.63 381 PHE B N 1
ATOM 1519 C CA . PHE A 1 381 ? 137.056 140.176 142.146 1.00 32.91 381 PHE B CA 1
ATOM 1520 C C . PHE A 1 381 ? 136.745 138.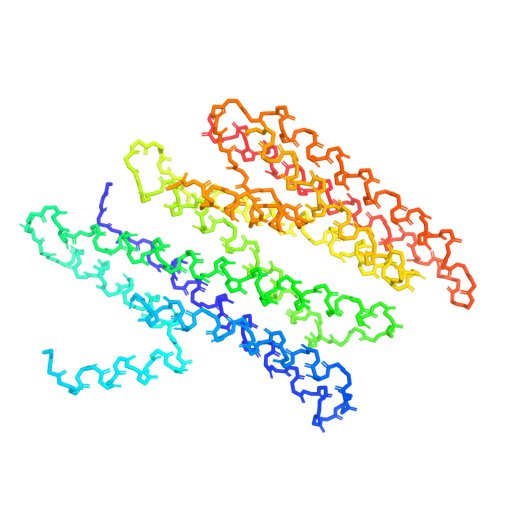908 142.934 1.00 34.73 381 PHE B C 1
ATOM 1521 O O . PHE A 1 381 ? 137.660 138.194 143.371 1.00 38.96 381 PHE B O 1
ATOM 1529 N N . THR A 1 382 ? 135.458 138.609 143.135 1.00 27.69 382 THR B N 1
ATOM 1530 C CA . THR A 1 382 ? 135.097 137.423 143.903 1.00 12.07 382 THR B CA 1
ATOM 1531 C C . THR A 1 382 ? 135.570 136.153 143.208 1.00 15.64 382 THR B C 1
ATOM 1532 O O . THR A 1 382 ? 136.135 135.259 143.847 1.00 26.01 382 THR B O 1
ATOM 1536 N N . ILE A 1 383 ? 135.363 136.060 141.892 1.00 21.77 383 ILE B N 1
ATOM 1537 C CA . ILE A 1 383 ? 135.808 134.884 141.155 1.00 28.33 383 ILE B CA 1
ATOM 1538 C C . ILE A 1 383 ? 137.329 134.811 141.126 1.00 32.90 383 ILE B C 1
ATOM 1539 O O . ILE A 1 383 ? 137.904 133.720 141.152 1.00 33.01 383 ILE B O 1
ATOM 1544 N N . ALA A 1 384 ? 138.008 135.961 141.071 1.00 22.80 384 ALA B N 1
ATOM 1545 C CA . ALA A 1 384 ? 139.465 135.958 141.137 1.00 14.53 384 ALA B CA 1
ATOM 1546 C C . ALA A 1 384 ? 139.947 135.334 142.437 1.00 29.52 384 ALA B C 1
ATOM 1547 O O . ALA A 1 384 ? 140.800 134.438 142.432 1.00 38.14 384 ALA B O 1
ATOM 1549 N N . ALA A 1 385 ? 139.396 135.788 143.565 1.00 28.92 385 ALA B N 1
ATOM 1550 C CA . ALA A 1 385 ? 139.775 135.207 144.850 1.00 27.58 385 ALA B CA 1
ATOM 1551 C C . ALA A 1 385 ? 139.440 133.722 144.898 1.00 26.01 385 ALA B C 1
ATOM 1552 O O . ALA A 1 385 ? 140.248 132.905 145.365 1.00 27.44 385 ALA B O 1
ATOM 1554 N N . ARG A 1 386 ? 138.259 133.354 144.396 1.00 28.78 386 ARG B N 1
ATOM 1555 C CA . ARG A 1 386 ? 137.829 131.962 144.432 1.00 26.05 386 ARG B CA 1
ATOM 1556 C C . ARG A 1 386 ? 138.771 131.069 143.640 1.00 26.20 386 ARG B C 1
ATOM 1557 O O . ARG A 1 386 ? 139.158 129.995 144.109 1.00 30.41 386 ARG B O 1
ATOM 1565 N N . VAL A 1 387 ? 139.172 131.502 142.443 1.00 27.00 387 VAL B N 1
ATOM 1566 C CA . VAL A 1 387 ? 139.999 130.643 141.605 1.00 34.25 387 VAL B CA 1
ATOM 1567 C C . VAL A 1 387 ? 141.442 130.635 142.084 1.00 31.37 387 VAL B C 1
ATOM 1568 O O . VAL A 1 387 ? 142.144 129.632 141.919 1.00 29.61 387 VAL B O 1
ATOM 1572 N N . ILE A 1 388 ? 141.917 131.724 142.694 1.00 25.30 388 ILE B N 1
ATOM 1573 C CA . ILE A 1 388 ? 143.252 131.682 143.282 1.00 24.79 388 ILE B CA 1
ATOM 1574 C C . ILE A 1 388 ? 143.285 130.693 144.440 1.00 38.34 388 ILE B C 1
ATOM 1575 O O . ILE A 1 388 ? 144.222 129.892 144.566 1.00 43.38 388 ILE B O 1
ATOM 1580 N N . THR A 1 389 ? 142.257 130.719 145.296 1.00 46.13 389 THR B N 1
ATOM 1581 C CA . THR A 1 389 ? 142.175 129.735 146.372 1.00 32.77 389 THR B CA 1
ATOM 1582 C C . THR A 1 389 ? 142.042 128.324 145.818 1.00 37.50 389 THR B C 1
ATOM 1583 O O . THR A 1 389 ? 142.626 127.379 146.362 1.00 34.81 389 THR B O 1
ATOM 1587 N N . PHE A 1 390 ? 141.276 128.161 144.736 1.00 39.37 390 PHE B N 1
ATOM 1588 C CA . PHE A 1 390 ? 141.156 126.856 144.095 1.00 40.98 390 PHE B CA 1
ATOM 1589 C C . PHE A 1 390 ? 142.507 126.352 143.610 1.00 42.44 390 PHE B C 1
ATOM 1590 O O . PHE A 1 390 ? 142.847 125.184 143.812 1.00 48.10 390 PHE B O 1
ATOM 1598 N N . ALA A 1 391 ? 143.288 127.217 142.963 1.00 30.39 391 ALA B N 1
ATOM 1599 C CA . ALA A 1 391 ? 144.598 126.807 142.468 1.00 37.85 391 ALA B CA 1
ATOM 1600 C C . ALA A 1 391 ? 145.537 126.453 143.612 1.00 40.90 391 ALA B C 1
ATOM 1601 O O . ALA A 1 391 ? 146.272 125.460 143.537 1.00 40.01 391 ALA B O 1
ATOM 1603 N N . LEU A 1 392 ? 145.535 127.260 144.675 1.00 46.64 392 LEU B N 1
ATOM 1604 C CA . LEU A 1 392 ? 146.391 126.969 145.820 1.00 50.28 392 LEU B CA 1
ATOM 1605 C C . LEU A 1 392 ? 146.027 125.628 146.445 1.00 45.65 392 LEU B C 1
ATOM 1606 O O . LEU A 1 392 ? 146.899 124.789 146.705 1.00 50.92 392 LEU B O 1
ATOM 1611 N N . PHE A 1 393 ? 144.733 125.392 146.666 1.00 32.59 393 PHE B N 1
ATOM 1612 C CA . PHE A 1 393 ? 144.320 124.133 147.269 1.00 39.96 393 PHE B CA 1
ATOM 1613 C C . PHE A 1 393 ? 144.534 122.959 146.325 1.00 45.33 393 PHE B C 1
ATOM 1614 O O . PHE A 1 393 ? 144.762 121.836 146.783 1.00 46.92 393 PHE B O 1
ATOM 1622 N N . ALA A 1 394 ? 144.466 123.193 145.013 1.00 49.00 394 ALA B N 1
ATOM 1623 C CA . ALA A 1 394 ? 144.750 122.131 144.055 1.00 50.07 394 ALA B CA 1
ATOM 1624 C C . ALA A 1 394 ? 146.214 121.729 144.116 1.00 50.67 394 ALA B C 1
ATOM 1625 O O . ALA A 1 394 ? 146.530 120.541 144.239 1.00 55.33 394 ALA B O 1
ATOM 1627 N N . SER A 1 395 ? 147.116 122.713 144.074 1.00 45.73 395 SER B N 1
ATOM 1628 C CA . SER A 1 395 ? 148.537 122.425 144.219 1.00 46.89 395 SER B CA 1
ATOM 1629 C C . SER A 1 395 ? 148.841 121.774 145.561 1.00 49.19 395 SER B C 1
ATOM 1630 O O . SER A 1 395 ? 149.778 120.974 145.664 1.00 47.44 395 SER B O 1
ATOM 1633 N N . VAL A 1 396 ? 148.066 122.099 146.598 1.00 52.74 396 VAL B N 1
ATOM 1634 C CA . VAL A 1 396 ? 148.261 121.457 147.895 1.00 53.59 396 VAL B CA 1
ATOM 1635 C C . VAL A 1 396 ? 147.845 119.990 147.832 1.00 52.28 396 VAL B C 1
ATOM 1636 O O . VAL A 1 396 ? 148.669 119.086 148.013 1.00 52.91 396 VAL B O 1
ATOM 1638 N N . PHE A 1 397 ? 146.560 119.732 147.567 1.00 45.01 397 PHE B N 1
ATOM 1639 C CA . PHE A 1 397 ? 146.061 118.358 147.440 1.00 50.99 397 PHE B CA 1
ATOM 1640 C C . PHE A 1 397 ? 144.902 118.361 146.438 1.00 52.69 397 PHE B C 1
ATOM 1641 O O . PHE A 1 397 ? 143.742 118.552 146.809 1.00 56.76 397 PHE B O 1
ATOM 1643 N N . GLN A 1 398 ? 145.235 118.138 145.164 1.00 51.04 398 GLN B N 1
ATOM 1644 C CA . GLN A 1 398 ? 144.202 118.052 144.135 1.00 53.48 398 GLN B CA 1
ATOM 1645 C C . GLN A 1 398 ? 143.261 116.873 144.350 1.00 54.34 398 GLN B C 1
ATOM 1646 O O . GLN A 1 398 ? 142.087 116.939 143.962 1.00 50.62 398 GLN B O 1
ATOM 1652 N N . LEU A 1 399 ? 143.748 115.790 144.960 1.00 55.72 399 LEU B N 1
ATOM 1653 C CA . LEU A 1 399 ? 142.880 114.646 145.220 1.00 58.39 399 LEU B CA 1
ATOM 1654 C C . LEU A 1 399 ? 141.720 115.032 146.129 1.00 55.39 399 LEU B C 1
ATOM 1655 O O . LEU A 1 399 ? 140.570 114.654 145.877 1.00 42.93 399 LEU B O 1
ATOM 1660 N N . TYR A 1 400 ? 142.003 115.789 147.190 1.00 57.38 400 TYR B N 1
ATOM 1661 C CA . TYR A 1 400 ? 140.940 116.300 148.046 1.00 54.37 400 TYR B CA 1
ATOM 1662 C C . TYR A 1 400 ? 140.202 117.465 147.399 1.00 56.10 400 TYR B C 1
ATOM 1663 O O . TYR A 1 400 ? 139.027 117.692 147.705 1.00 64.17 400 TYR B O 1
ATOM 1665 N N . PHE A 1 401 ? 140.866 118.209 146.512 1.00 41.96 401 PHE B N 1
ATOM 1666 C CA . PHE A 1 401 ? 140.198 119.319 145.838 1.00 43.29 401 PHE B CA 1
ATOM 1667 C C . PHE A 1 401 ? 139.071 118.829 144.936 1.00 48.87 401 PHE B C 1
ATOM 1668 O O . PHE A 1 401 ? 138.021 119.472 144.839 1.00 44.98 401 PHE B O 1
ATOM 1676 N N . GLY A 1 402 ? 139.279 117.706 144.249 1.00 52.55 402 GLY B N 1
ATOM 1677 C CA . GLY A 1 402 ? 138.214 117.162 143.416 1.00 52.47 402 GLY B CA 1
ATOM 1678 C C . GLY A 1 402 ? 136.999 116.753 144.228 1.00 43.67 402 GLY B C 1
ATOM 1679 O O . GLY A 1 402 ? 135.852 117.024 143.849 1.00 44.02 402 GLY B O 1
ATOM 1680 N N . ILE A 1 403 ? 137.237 116.091 145.362 1.00 37.73 403 ILE B N 1
ATOM 1681 C CA . ILE A 1 403 ? 136.146 115.729 146.261 1.00 42.71 403 ILE B CA 1
ATOM 1682 C C . ILE A 1 403 ? 135.446 116.980 146.768 1.00 45.13 403 ILE B C 1
ATOM 1683 O O . ILE A 1 403 ? 134.215 117.025 146.863 1.00 51.17 403 ILE B O 1
ATOM 1688 N N . PHE A 1 404 ? 136.216 118.021 147.092 1.00 43.62 404 PHE B N 1
ATOM 1689 C CA . PHE A 1 404 ? 135.608 119.272 147.527 1.00 42.41 404 PHE B CA 1
ATOM 1690 C C . PHE A 1 404 ? 134.728 119.868 146.439 1.00 45.26 404 PHE B C 1
ATOM 1691 O O . PHE A 1 404 ? 133.640 120.373 146.724 1.00 44.08 404 PHE B O 1
ATOM 1699 N N . ILE A 1 405 ? 135.191 119.840 145.190 1.00 43.41 405 ILE B N 1
ATOM 1700 C CA . ILE A 1 405 ? 134.431 120.484 144.123 1.00 41.65 405 ILE B CA 1
ATOM 1701 C C . ILE A 1 405 ? 133.137 119.721 143.857 1.00 47.50 405 ILE B C 1
ATOM 1702 O O . ILE A 1 405 ? 132.068 120.327 143.693 1.00 53.59 405 ILE B O 1
ATOM 1707 N N . VAL A 1 406 ? 133.192 118.384 143.865 1.00 45.46 406 VAL B N 1
ATOM 1708 C CA . VAL A 1 406 ? 131.967 117.620 143.644 1.00 41.38 406 VAL B CA 1
ATOM 1709 C C . VAL A 1 406 ? 131.024 117.773 144.833 1.00 39.68 406 VAL B C 1
ATOM 1710 O O . VAL A 1 406 ? 129.801 117.846 144.662 1.00 40.41 406 VAL B O 1
ATOM 1714 N N . LEU A 1 407 ? 131.569 117.850 146.051 1.00 38.72 407 LEU B N 1
ATOM 1715 C CA . LEU A 1 407 ? 130.730 118.052 147.227 1.00 43.78 407 LEU B CA 1
ATOM 1716 C C . LEU A 1 407 ? 130.065 119.421 147.208 1.00 40.25 407 LEU B C 1
ATOM 1717 O O . LEU A 1 407 ? 128.893 119.548 147.574 1.00 46.44 407 LEU B O 1
ATOM 1722 N N . HIS A 1 408 ? 130.797 120.459 146.802 1.00 25.41 408 HIS B N 1
ATOM 1723 C CA . HIS A 1 408 ? 130.201 121.787 146.718 1.00 28.75 408 HIS B CA 1
ATOM 1724 C C . HIS A 1 408 ? 129.115 121.829 145.655 1.00 31.18 408 HIS B C 1
ATOM 1725 O O . HIS A 1 408 ? 128.054 122.430 145.865 1.00 29.81 408 HIS B O 1
ATOM 1732 N N . TRP A 1 409 ? 129.357 121.193 144.505 1.00 37.46 409 TRP B N 1
ATOM 1733 C CA . TRP A 1 409 ? 128.315 121.130 143.487 1.00 40.11 409 TRP B CA 1
ATOM 1734 C C . TRP A 1 409 ? 127.083 120.399 144.005 1.00 50.19 409 TRP B C 1
ATOM 1735 O O . TRP A 1 409 ? 125.953 120.849 143.789 1.00 50.54 409 TRP B O 1
ATOM 1746 N N . CYS A 1 410 ? 127.281 119.272 144.694 1.00 47.69 410 CYS B N 1
ATOM 1747 C CA . CYS A 1 410 ? 126.150 118.520 145.228 1.00 38.20 410 CYS B CA 1
ATOM 1748 C C . CYS A 1 410 ? 125.382 119.330 146.265 1.00 33.69 410 CYS B C 1
ATOM 1749 O O . CYS A 1 410 ? 124.146 119.344 146.262 1.00 33.09 410 CYS B O 1
ATOM 1752 N N . ILE A 1 411 ? 126.098 120.015 147.158 1.00 31.16 411 ILE B N 1
ATOM 1753 C CA . ILE A 1 411 ? 125.443 120.804 148.197 1.00 35.56 411 ILE B CA 1
ATOM 1754 C C . ILE A 1 411 ? 124.659 121.952 147.581 1.00 38.89 411 ILE B C 1
ATOM 1755 O O . ILE A 1 411 ? 123.526 122.233 147.986 1.00 47.27 411 ILE B O 1
ATOM 1760 N N . MET A 1 412 ? 125.242 122.635 146.595 1.00 27.10 412 MET B N 1
ATOM 1761 C CA . MET A 1 412 ? 124.531 123.739 145.963 1.00 31.87 412 MET B CA 1
ATOM 1762 C C . MET A 1 412 ? 123.323 123.244 145.175 1.00 39.83 412 MET B C 1
ATOM 1763 O O . MET A 1 412 ? 122.264 123.880 145.191 1.00 35.44 412 MET B O 1
ATOM 1768 N N . THR A 1 413 ? 123.455 122.103 144.494 1.00 35.15 413 THR B N 1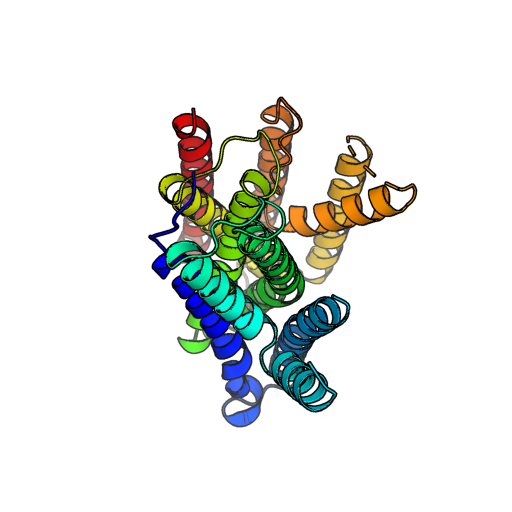
ATOM 1769 C CA . THR A 1 413 ? 122.314 121.535 143.785 1.00 30.08 413 THR B CA 1
ATOM 1770 C C . THR A 1 413 ? 121.191 121.178 144.750 1.00 34.24 413 THR B C 1
ATOM 1771 O O . THR A 1 413 ? 120.017 121.464 144.483 1.00 40.03 413 THR B O 1
ATOM 1775 N N . PHE A 1 414 ? 121.535 120.558 145.881 1.00 36.51 414 PHE B N 1
ATOM 1776 C CA . PHE A 1 414 ? 120.521 120.195 146.865 1.00 33.26 414 PHE B CA 1
ATOM 1777 C C . PHE A 1 414 ? 119.876 121.433 147.474 1.00 34.53 414 PHE B C 1
ATOM 1778 O O . PHE A 1 414 ? 118.663 121.457 147.711 1.00 40.13 414 PHE B O 1
ATOM 1786 N N . TRP A 1 415 ? 120.669 122.474 147.732 1.00 25.78 415 TRP B N 1
ATOM 1787 C CA . TRP A 1 415 ? 120.115 123.714 148.262 1.00 24.76 415 TRP B CA 1
ATOM 1788 C C . TRP A 1 415 ? 119.148 124.347 147.273 1.00 38.77 415 TRP B C 1
ATOM 1789 O O . TRP A 1 415 ? 118.081 124.837 147.656 1.00 49.51 415 TRP B O 1
ATOM 1800 N N . ILE A 1 416 ? 119.512 124.355 145.989 1.00 37.73 416 ILE B N 1
ATOM 1801 C CA . ILE A 1 416 ? 118.651 124.970 144.986 1.00 37.17 416 ILE B CA 1
ATOM 1802 C C . ILE A 1 416 ? 117.355 124.185 144.835 1.00 35.80 416 ILE B C 1
ATOM 1803 O O . ILE A 1 416 ? 116.263 124.766 144.816 1.00 31.81 416 ILE B O 1
ATOM 1808 N N . VAL A 1 417 ? 117.445 122.855 144.734 1.00 37.09 417 VAL B N 1
ATOM 1809 C CA . VAL A 1 417 ? 116.226 122.065 144.587 1.00 31.91 417 VAL B CA 1
ATOM 1810 C C . VAL A 1 417 ? 115.389 122.126 145.857 1.00 33.71 417 VAL B C 1
ATOM 1811 O O . VAL A 1 417 ? 114.172 121.912 145.815 1.00 41.23 417 VAL B O 1
ATOM 1815 N N . HIS A 1 418 ? 116.013 122.408 147.004 1.00 36.72 418 HIS B N 1
ATOM 1816 C CA . HIS A 1 418 ? 115.238 122.688 148.208 1.00 42.80 418 HIS B CA 1
ATOM 1817 C C . HIS A 1 418 ? 114.427 123.967 148.045 1.00 45.88 418 HIS B C 1
ATOM 1818 O O . HIS A 1 418 ? 113.272 124.037 148.481 1.00 51.78 418 HIS B O 1
ATOM 1825 N N . CYS A 1 419 ? 115.009 124.982 147.418 1.00 42.02 419 CYS B N 1
ATOM 1826 C CA . CYS A 1 419 ? 114.304 126.231 147.169 1.00 47.68 419 CYS B CA 1
ATOM 1827 C C . CYS A 1 419 ? 113.375 126.099 145.967 1.00 49.34 419 CYS B C 1
ATOM 1828 O O . CYS A 1 419 ? 113.264 125.028 145.370 1.00 44.63 419 CYS B O 1
ATOM 1831 N N . THR A 1 426 ? 107.898 120.812 131.974 1.00 64.58 426 THR B N 1
ATOM 1832 C CA . THR A 1 426 ? 108.741 121.438 132.985 1.00 67.41 426 THR B CA 1
ATOM 1833 C C . THR A 1 426 ? 108.793 120.594 134.254 1.00 68.14 426 THR B C 1
ATOM 1834 O O . THR A 1 426 ? 108.603 121.105 135.357 1.00 65.98 426 THR B O 1
ATOM 1838 N N . LYS A 1 427 ? 109.051 119.296 134.091 1.00 65.97 427 LYS B N 1
ATOM 1839 C CA . LYS A 1 427 ? 109.141 118.372 135.217 1.00 67.46 427 LYS B CA 1
ATOM 1840 C C . LYS A 1 427 ? 110.590 118.072 135.588 1.00 62.41 427 LYS B C 1
ATOM 1841 O O . LYS A 1 427 ? 111.010 118.329 136.718 1.00 56.53 427 LYS B O 1
ATOM 1847 N N . TRP A 1 428 ? 111.365 117.526 134.649 1.00 56.38 428 TRP B N 1
ATOM 1848 C CA . TRP A 1 428 ? 112.789 117.336 134.893 1.00 49.69 428 TRP B CA 1
ATOM 1849 C C . TRP A 1 428 ? 113.614 118.508 134.388 1.00 53.54 428 TRP B C 1
ATOM 1850 O O . TRP A 1 428 ? 114.792 118.623 134.744 1.00 62.14 428 TRP B O 1
ATOM 1861 N N . GLU A 1 429 ? 113.025 119.380 133.568 1.00 51.94 429 GLU B N 1
ATOM 1862 C CA . GLU A 1 429 ? 113.746 120.563 133.119 1.00 56.77 429 GLU B CA 1
ATOM 1863 C C . GLU A 1 429 ? 114.070 121.486 134.286 1.00 56.98 429 GLU B C 1
ATOM 1864 O O . GLU A 1 429 ? 115.126 122.127 134.292 1.00 53.12 429 GLU B O 1
ATOM 1870 N N . GLU A 1 430 ? 113.188 121.555 135.286 1.00 54.79 430 GLU B N 1
ATOM 1871 C CA . GLU A 1 430 ? 113.504 122.310 136.493 1.00 50.62 430 GLU B CA 1
ATOM 1872 C C . GLU A 1 430 ? 114.708 121.717 137.213 1.00 46.11 430 GLU B C 1
ATOM 1873 O O . GLU A 1 430 ? 115.572 122.453 137.698 1.00 47.48 430 GLU B O 1
ATOM 1879 N N . ILE A 1 431 ? 114.784 120.387 137.291 1.00 39.95 431 ILE B N 1
ATOM 1880 C CA . ILE A 1 431 ? 115.922 119.748 137.944 1.00 33.57 431 ILE B CA 1
ATOM 1881 C C . ILE A 1 431 ? 117.207 120.017 137.172 1.00 37.05 431 ILE B C 1
ATOM 1882 O O . ILE A 1 431 ? 118.260 120.280 137.765 1.00 45.93 431 ILE B O 1
ATOM 1887 N N . VAL A 1 432 ? 117.148 119.954 135.840 1.00 35.54 432 VAL B N 1
ATOM 1888 C CA . VAL A 1 432 ? 118.336 120.231 135.036 1.00 41.38 432 VAL B CA 1
ATOM 1889 C C . VAL A 1 432 ? 118.775 121.681 135.206 1.00 39.80 432 VAL B C 1
ATOM 1890 O O . VAL A 1 432 ? 119.973 121.973 135.318 1.00 41.63 432 VAL B O 1
ATOM 1894 N N . PHE A 1 433 ? 117.820 122.613 135.225 1.00 31.03 433 PHE B N 1
ATOM 1895 C CA . PHE A 1 433 ? 118.160 124.014 135.444 1.00 26.10 433 PHE B CA 1
ATOM 1896 C C . PHE A 1 433 ? 118.764 124.223 136.826 1.00 28.96 433 PHE B C 1
ATOM 1897 O O . PHE A 1 433 ? 119.695 125.018 136.988 1.00 38.73 433 PHE B O 1
ATOM 1905 N N . ASP A 1 434 ? 118.243 123.524 137.836 1.00 36.88 434 ASP B N 1
ATOM 1906 C CA . ASP A 1 434 ? 118.807 123.633 139.177 1.00 31.25 434 ASP B CA 1
ATOM 1907 C C . ASP A 1 434 ? 120.228 123.090 139.226 1.00 26.76 434 ASP B C 1
ATOM 1908 O O . ASP A 1 434 ? 121.091 123.665 139.893 1.00 41.19 434 ASP B O 1
ATOM 1913 N N . MET A 1 435 ? 120.493 121.988 138.524 1.00 21.17 435 MET B N 1
ATOM 1914 C CA . MET A 1 435 ? 121.857 121.470 138.464 1.00 28.20 435 MET B CA 1
ATOM 1915 C C . MET A 1 435 ? 122.789 122.443 137.749 1.00 35.24 435 MET B C 1
ATOM 1916 O O . MET A 1 435 ? 123.949 122.611 138.144 1.00 35.44 435 MET B O 1
ATOM 1921 N N . VAL A 1 436 ? 122.302 123.089 136.688 1.00 37.31 436 VAL B N 1
ATOM 1922 C CA . VAL A 1 436 ? 123.116 124.079 135.985 1.00 27.53 436 VAL B CA 1
ATOM 1923 C C . VAL A 1 436 ? 123.426 125.262 136.895 1.00 25.42 436 VAL B C 1
ATOM 1924 O O . VAL A 1 436 ? 124.561 125.753 136.938 1.00 30.80 436 VAL B O 1
ATOM 1928 N N . VAL A 1 437 ? 122.426 125.740 137.638 1.00 27.14 437 VAL B N 1
ATOM 1929 C CA . VAL A 1 437 ? 122.662 126.832 138.578 1.00 18.65 437 VAL B CA 1
ATOM 1930 C C . VAL A 1 437 ? 123.606 126.383 139.686 1.00 23.66 437 VAL B C 1
ATOM 1931 O O . VAL A 1 437 ? 124.391 127.177 140.212 1.00 35.36 437 VAL B O 1
ATOM 1935 N N . GLY A 1 438 ? 123.554 125.103 140.055 1.00 25.28 438 GLY B N 1
ATOM 1936 C CA . GLY A 1 438 ? 124.512 124.583 141.017 1.00 28.94 438 GLY B CA 1
ATOM 1937 C C . GLY A 1 438 ? 125.933 124.600 140.488 1.00 31.07 438 GLY B C 1
ATOM 1938 O O . GLY A 1 438 ? 126.877 124.884 141.228 1.00 33.64 438 GLY B O 1
ATOM 1939 N N . ILE A 1 439 ? 126.103 124.281 139.204 1.00 34.03 439 ILE B N 1
ATOM 1940 C CA . ILE A 1 439 ? 127.419 124.396 138.575 1.00 25.66 439 ILE B CA 1
ATOM 1941 C C . ILE A 1 439 ? 127.875 125.850 138.562 1.00 20.44 439 ILE B C 1
ATOM 1942 O O . ILE A 1 439 ? 129.051 126.152 138.796 1.00 30.65 439 ILE B O 1
ATOM 1947 N N . ILE A 1 440 ? 126.952 126.769 138.280 1.00 25.54 440 ILE B N 1
ATOM 1948 C CA . ILE A 1 440 ? 127.273 128.195 138.315 1.00 18.64 440 ILE B CA 1
ATOM 1949 C C . ILE A 1 440 ? 127.687 128.620 139.720 1.00 26.09 440 ILE B C 1
ATOM 1950 O O . ILE A 1 440 ? 128.586 129.451 139.893 1.00 39.47 440 ILE B O 1
ATOM 1955 N N . TYR A 1 441 ? 127.043 128.055 140.742 1.00 23.68 441 TYR B N 1
ATOM 1956 C CA . TYR A 1 441 ? 127.298 128.421 142.129 1.00 19.02 441 TYR B CA 1
ATOM 1957 C C . TYR A 1 441 ? 128.696 128.052 142.604 1.00 22.10 441 TYR B C 1
ATOM 1958 O O . TYR A 1 441 ? 129.112 128.532 143.663 1.00 38.24 441 TYR B O 1
ATOM 1967 N N . ILE A 1 442 ? 129.422 127.210 141.867 1.00 16.34 442 ILE B N 1
ATOM 1968 C CA . ILE A 1 442 ? 130.792 126.887 142.255 1.00 18.27 442 ILE B CA 1
ATOM 1969 C C . ILE A 1 442 ? 131.654 128.140 142.251 1.00 24.96 442 ILE B C 1
ATOM 1970 O O . ILE A 1 442 ? 132.448 128.370 143.170 1.00 34.27 442 ILE B O 1
ATOM 1975 N N . PHE A 1 443 ? 131.507 128.975 141.223 1.00 9.91 443 PHE B N 1
ATOM 1976 C CA . PHE A 1 443 ? 132.354 130.152 141.064 1.00 14.11 443 PHE B CA 1
ATOM 1977 C C . PHE A 1 443 ? 131.667 131.418 141.567 1.00 13.51 443 PHE B C 1
ATOM 1978 O O . PHE A 1 443 ? 132.194 132.112 142.442 1.00 28.72 443 PHE B O 1
ATOM 1986 N N . SER A 1 444 ? 130.491 131.729 141.027 1.00 16.27 444 SER B N 1
ATOM 1987 C CA . SER A 1 444 ? 129.817 132.972 141.381 1.00 20.85 444 SER B CA 1
ATOM 1988 C C . SER A 1 444 ? 128.374 132.737 141.804 1.00 18.27 444 SER B C 1
ATOM 1989 O O . SER A 1 444 ? 127.931 131.593 141.933 1.00 19.85 444 SER B O 1
ATOM 1992 N N . TRP A 1 445 ? 127.637 133.822 142.006 1.00 21.79 445 TRP B N 1
ATOM 1993 C CA . TRP A 1 445 ? 126.292 133.782 142.564 1.00 28.07 445 TRP B CA 1
ATOM 1994 C C . TRP A 1 445 ? 125.303 134.164 141.470 1.00 31.96 445 TRP B C 1
ATOM 1995 O O . TRP A 1 445 ? 125.358 135.275 140.934 1.00 32.22 445 TRP B O 1
ATOM 2006 N N . PHE A 1 446 ? 124.396 133.240 141.142 1.00 38.62 446 PHE B N 1
ATOM 2007 C CA . PHE A 1 446 ? 123.526 133.397 139.983 1.00 41.46 446 PHE B CA 1
ATOM 2008 C C . PHE A 1 446 ? 122.534 134.540 140.127 1.00 53.53 446 PHE B C 1
ATOM 2009 O O . PHE A 1 446 ? 121.961 134.971 139.120 1.00 61.80 446 PHE B O 1
ATOM 2017 N N . ASN A 1 447 ? 122.313 135.030 141.345 1.00 54.17 447 ASN B N 1
ATOM 2018 C CA . ASN A 1 447 ? 121.458 136.188 141.607 1.00 55.81 447 ASN B CA 1
ATOM 2019 C C . ASN A 1 447 ? 120.019 135.929 141.160 1.00 38.35 447 ASN B C 1
ATOM 2020 O O . ASN A 1 447 ? 119.422 136.694 140.400 1.00 37.11 447 ASN B O 1
ATOM 2025 N N . VAL A 1 448 ? 119.465 134.823 141.654 1.00 36.15 448 VAL B N 1
ATOM 2026 C CA . VAL A 1 448 ? 118.033 134.614 141.521 1.00 56.47 448 VAL B CA 1
ATOM 2027 C C . VAL A 1 448 ? 117.315 135.587 142.447 1.00 59.17 448 VAL B C 1
ATOM 2028 O O . VAL A 1 448 ? 117.485 135.552 143.672 1.00 60.29 448 VAL B O 1
ATOM 2032 N N . LYS A 1 449 ? 116.524 136.484 141.858 1.00 64.57 449 LYS B N 1
ATOM 2033 C CA . LYS A 1 449 ? 115.841 137.507 142.641 1.00 61.06 449 LYS B CA 1
ATOM 2034 C C . LYS A 1 449 ? 114.855 136.881 143.618 1.00 58.24 449 LYS B C 1
ATOM 2035 O O . LYS A 1 449 ? 115.061 136.941 144.835 1.00 57.63 449 LYS B O 1
ATOM 2037 N N . GLU A 1 450 ? 113.801 136.259 143.087 1.00 52.52 450 GLU B N 1
ATOM 2038 C CA . GLU A 1 450 ? 112.831 135.509 143.878 1.00 55.78 450 GLU B CA 1
ATOM 2039 C C . GLU A 1 450 ? 112.373 136.287 145.105 1.00 56.20 450 GLU B C 1
ATOM 2040 O O . GLU A 1 450 ? 112.315 135.738 146.209 1.00 60.10 450 GLU B O 1
ATOM 2046 N N . GLY A 1 451 ? 112.043 137.561 144.921 1.00 60.68 451 GLY B N 1
ATOM 2047 C CA . GLY A 1 451 ? 111.684 138.390 146.060 1.00 62.47 451 GLY B CA 1
ATOM 2048 C C . GLY A 1 451 ? 112.902 138.684 146.913 1.00 65.66 451 GLY B C 1
ATOM 2049 O O . GLY A 1 451 ? 113.934 139.151 146.421 1.00 69.77 451 GLY B O 1
ATOM 2050 N N . ARG A 1 452 ? 112.788 138.417 148.212 1.00 61.86 452 ARG B N 1
ATOM 2051 C CA . ARG A 1 452 ? 113.912 138.628 149.114 1.00 58.29 452 ARG B CA 1
ATOM 2052 C C . ARG A 1 452 ? 115.032 137.644 148.802 1.00 58.05 452 ARG B C 1
ATOM 2053 O O . ARG A 1 452 ? 114.800 136.444 148.636 1.00 62.30 452 ARG B O 1
ATOM 2061 N N . THR A 1 453 ? 116.259 138.161 148.725 1.00 44.36 453 THR B N 1
ATOM 2062 C CA . THR A 1 453 ? 117.424 137.352 148.385 1.00 44.57 453 THR B CA 1
ATOM 2063 C C . THR A 1 453 ? 118.569 137.554 149.369 1.00 46.39 453 THR B C 1
ATOM 2064 O O . THR A 1 453 ? 119.635 136.953 149.206 1.00 51.12 453 THR B O 1
ATOM 2068 N N . ARG A 1 454 ? 118.368 138.387 150.390 1.00 47.39 454 ARG B N 1
ATOM 2069 C CA . ARG A 1 454 ? 119.448 138.702 151.318 1.00 41.71 454 ARG B CA 1
ATOM 2070 C C . ARG A 1 454 ? 119.899 137.466 152.085 1.00 38.15 454 ARG B C 1
ATOM 2071 O O . ARG A 1 454 ? 121.099 137.243 152.272 1.00 40.06 454 ARG B O 1
ATOM 2079 N N . CYS A 1 455 ? 118.948 136.649 152.542 1.00 41.61 455 CYS B N 1
ATOM 2080 C CA . CYS A 1 455 ? 119.309 135.475 153.330 1.00 38.55 455 CYS B CA 1
ATOM 2081 C C . CYS A 1 455 ? 120.100 134.469 152.503 1.00 37.89 455 CYS B C 1
ATOM 2082 O O . CYS A 1 455 ? 121.129 133.957 152.959 1.00 42.37 455 CYS B O 1
ATOM 2085 N N . ARG A 1 456 ? 119.639 134.172 151.285 1.00 34.82 456 ARG B N 1
ATOM 2086 C CA . ARG A 1 456 ? 120.357 133.224 150.439 1.00 37.00 456 ARG B CA 1
ATOM 2087 C C . ARG A 1 456 ? 121.729 133.758 150.055 1.00 39.03 456 ARG B C 1
ATOM 2088 O O . ARG A 1 456 ? 122.710 133.005 150.022 1.00 37.30 456 ARG B O 1
ATOM 2096 N N . LEU A 1 457 ? 121.816 135.056 149.759 1.00 40.20 457 LEU B N 1
ATOM 2097 C CA . LEU A 1 457 ? 123.104 135.656 149.427 1.00 32.30 457 LEU B CA 1
ATOM 2098 C C . LEU A 1 457 ? 124.067 135.572 150.602 1.00 38.75 457 LEU B C 1
ATOM 2099 O O . LEU A 1 457 ? 125.245 135.240 150.426 1.00 38.25 457 LEU B O 1
ATOM 2104 N N . PHE A 1 458 ? 123.581 135.864 151.810 1.00 39.89 458 PHE B N 1
ATOM 2105 C CA . PHE A 1 458 ? 124.429 135.788 152.994 1.00 23.25 458 PHE B CA 1
ATOM 2106 C C . PHE A 1 458 ? 124.890 134.362 153.248 1.00 25.89 458 PHE B C 1
ATOM 2107 O O . PHE A 1 458 ? 126.053 134.133 153.593 1.00 33.45 458 PHE B O 1
ATOM 2115 N N . ILE A 1 459 ? 123.993 133.387 153.086 1.00 25.49 459 ILE B N 1
ATOM 2116 C CA . ILE A 1 459 ? 124.373 131.994 153.302 1.00 22.11 459 ILE B CA 1
ATOM 2117 C C . ILE A 1 459 ? 125.415 131.559 152.280 1.00 29.34 459 ILE B C 1
ATOM 2118 O O . ILE A 1 459 ? 126.402 130.897 152.622 1.00 37.52 459 ILE B O 1
ATOM 2123 N N . TYR A 1 460 ? 125.218 131.927 151.012 1.00 28.22 460 TYR B N 1
ATOM 2124 C CA . TYR A 1 460 ? 126.185 131.565 149.981 1.00 24.97 460 TYR B CA 1
ATOM 2125 C C . TYR A 1 460 ? 127.538 132.214 150.240 1.00 26.94 460 TYR B C 1
ATOM 2126 O O . TYR A 1 460 ? 128.583 131.570 150.088 1.00 29.04 460 TYR B O 1
ATOM 2135 N N . TYR A 1 461 ? 127.539 133.492 150.628 1.00 30.80 461 TYR B N 1
ATOM 2136 C CA . TYR A 1 461 ? 128.795 134.170 150.928 1.00 29.35 461 TYR B CA 1
ATOM 2137 C C . TYR A 1 461 ? 129.493 133.538 152.121 1.00 28.74 461 TYR B C 1
ATOM 2138 O O . TYR A 1 461 ? 130.714 133.368 152.108 1.00 32.54 461 TYR B O 1
ATOM 2147 N N . PHE A 1 462 ? 128.739 133.187 153.164 1.00 19.30 462 PHE B N 1
ATOM 2148 C CA . PHE A 1 462 ? 129.349 132.527 154.310 1.00 10.02 462 PHE B CA 1
ATOM 2149 C C . PHE A 1 462 ? 129.954 131.192 153.911 1.00 22.09 462 PHE B C 1
ATOM 2150 O O . PHE A 1 462 ? 131.061 130.854 154.340 1.00 31.98 462 PHE B O 1
ATOM 2158 N N . VAL A 1 463 ? 129.248 130.419 153.083 1.00 27.91 463 VAL B N 1
ATOM 2159 C CA . VAL A 1 463 ? 129.759 129.111 152.680 1.00 28.68 463 VAL B CA 1
ATOM 2160 C C . VAL A 1 463 ? 131.033 129.264 151.858 1.00 32.46 463 VAL B C 1
ATOM 2161 O O . VAL A 1 463 ? 132.029 128.569 152.093 1.00 38.57 463 VAL B O 1
ATOM 2165 N N . ILE A 1 464 ? 131.028 130.180 150.886 1.00 36.05 464 ILE B N 1
ATOM 2166 C CA . ILE A 1 464 ? 132.211 130.329 150.042 1.00 32.10 464 ILE B CA 1
ATOM 2167 C C . ILE A 1 464 ? 133.373 130.905 150.841 1.00 30.42 464 ILE B C 1
ATOM 2168 O O . ILE A 1 464 ? 134.526 130.516 150.637 1.00 33.39 464 ILE B O 1
ATOM 2173 N N . LEU A 1 465 ? 133.098 131.830 151.764 1.00 33.01 465 LEU B N 1
ATOM 2174 C CA . LEU A 1 465 ? 134.163 132.381 152.593 1.00 35.69 465 LEU B CA 1
ATOM 2175 C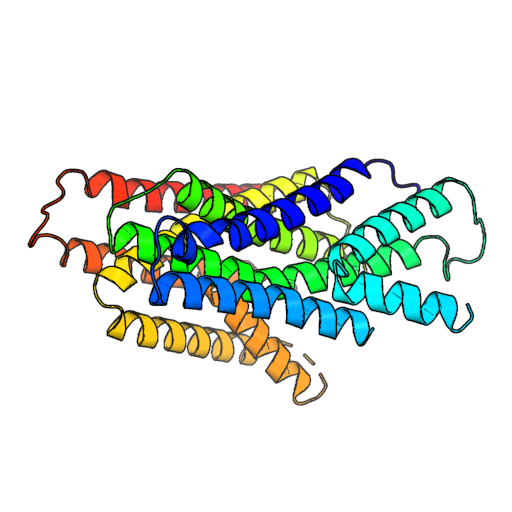 C . LEU A 1 465 ? 134.749 131.320 153.510 1.00 33.26 465 LEU B C 1
ATOM 2176 O O . LEU A 1 465 ? 135.967 131.259 153.692 1.00 29.63 465 LEU B O 1
ATOM 2181 N N . LEU A 1 466 ? 133.898 130.475 154.097 1.00 27.13 466 LEU B N 1
ATOM 2182 C CA . LEU A 1 466 ? 134.394 129.397 154.941 1.00 30.23 466 LEU B CA 1
ATOM 2183 C C . LEU A 1 466 ? 135.236 128.419 154.138 1.00 32.96 466 LEU B C 1
ATOM 2184 O O . LEU A 1 466 ? 136.305 127.992 154.588 1.00 44.64 466 LEU B O 1
ATOM 2189 N N . GLU A 1 467 ? 134.776 128.060 152.937 1.00 35.24 467 GLU B N 1
ATOM 2190 C CA . GLU A 1 467 ? 135.546 127.150 152.098 1.00 41.72 467 GLU B CA 1
ATOM 2191 C C . GLU A 1 467 ? 136.880 127.766 151.692 1.00 44.05 467 GLU B C 1
ATOM 2192 O O . GLU A 1 467 ? 137.915 127.093 151.729 1.00 43.54 467 GLU B O 1
ATOM 2198 N N . ASN A 1 468 ? 136.879 129.046 151.312 1.00 36.00 468 ASN B N 1
ATOM 2199 C CA . ASN A 1 468 ? 138.120 129.703 150.918 1.00 33.24 468 ASN B CA 1
ATOM 2200 C C . ASN A 1 468 ? 139.084 129.816 152.089 1.00 42.68 468 ASN B C 1
ATOM 2201 O O . ASN A 1 468 ? 140.292 129.623 151.923 1.00 46.60 468 ASN B O 1
ATOM 2206 N N . THR A 1 469 ? 138.574 130.143 153.277 1.00 33.70 469 THR B N 1
ATOM 2207 C CA . THR A 1 469 ? 139.433 130.209 154.451 1.00 33.12 469 THR B CA 1
ATOM 2208 C C . THR A 1 469 ? 140.016 128.843 154.777 1.00 36.25 469 THR B C 1
ATOM 2209 O O . THR A 1 469 ? 141.198 128.733 155.117 1.00 48.76 469 THR B O 1
ATOM 2213 N N . ALA A 1 470 ? 139.207 127.787 154.664 1.00 27.32 470 ALA B N 1
ATOM 2214 C CA . ALA A 1 470 ? 139.713 126.439 154.904 1.00 31.62 470 ALA B CA 1
ATOM 2215 C C . ALA A 1 470 ? 140.801 126.075 153.902 1.00 41.44 470 ALA B C 1
ATOM 2216 O O . ALA A 1 470 ? 141.847 125.532 154.275 1.00 45.34 470 ALA B O 1
ATOM 2218 N N . LEU A 1 471 ? 140.574 126.379 152.621 1.00 39.07 471 LEU B N 1
ATOM 2219 C CA . LEU A 1 471 ? 141.568 126.061 151.600 1.00 40.68 471 LEU B CA 1
ATOM 2220 C C . LEU A 1 471 ? 142.855 126.848 151.814 1.00 39.88 471 LEU B C 1
ATOM 2221 O O . LEU A 1 471 ? 143.953 126.287 151.721 1.00 36.84 471 LEU B O 1
ATOM 2226 N N . SER A 1 472 ? 142.741 128.146 152.104 1.00 37.56 472 SER B N 1
ATOM 2227 C CA . SER A 1 472 ? 143.927 128.965 152.329 1.00 41.02 472 SER B CA 1
ATOM 2228 C C . SER A 1 472 ? 144.699 128.496 153.554 1.00 44.36 472 SER B C 1
ATOM 2229 O O . SER A 1 472 ? 145.930 128.393 153.516 1.00 51.31 472 SER B O 1
ATOM 2232 N N . ALA A 1 473 ? 143.996 128.200 154.650 1.00 36.25 473 ALA B N 1
ATOM 2233 C CA . ALA A 1 473 ? 144.670 127.735 155.854 1.00 40.07 473 ALA B CA 1
ATOM 2234 C C . ALA A 1 473 ? 145.349 126.393 155.623 1.00 50.75 473 ALA B C 1
ATOM 2235 O O . ALA A 1 473 ? 146.487 126.184 156.060 1.00 54.38 473 ALA B O 1
ATOM 2237 N N . LEU A 1 474 ? 144.673 125.470 154.934 1.00 47.08 474 LEU B N 1
ATOM 2238 C CA . LEU A 1 474 ? 145.275 124.166 154.680 1.00 49.01 474 LEU B CA 1
ATOM 2239 C C . LEU A 1 474 ? 146.492 124.289 153.771 1.00 54.26 474 LEU B C 1
ATOM 2240 O O . LEU A 1 474 ? 147.516 123.634 154.003 1.00 56.12 474 LEU B O 1
ATOM 2245 N N . TRP A 1 475 ? 146.408 125.131 152.737 1.00 54.49 475 TRP B N 1
ATOM 2246 C CA . TRP A 1 475 ? 147.561 125.320 151.865 1.00 49.89 475 TRP B CA 1
ATOM 2247 C C . TRP A 1 475 ? 148.723 125.952 152.618 1.00 51.40 475 TRP B C 1
ATOM 2248 O O . TRP A 1 475 ? 149.872 125.524 152.464 1.00 56.51 475 TRP B O 1
ATOM 2259 N N . TYR A 1 476 ? 148.446 126.968 153.442 1.00 47.60 476 TYR B N 1
ATOM 2260 C CA . TYR A 1 476 ? 149.515 127.583 154.220 1.00 52.44 476 TYR B CA 1
ATOM 2261 C C . TYR A 1 476 ? 150.141 126.588 155.181 1.00 59.12 476 TYR B C 1
ATOM 2262 O O . TYR A 1 476 ? 151.357 126.613 155.396 1.00 62.79 476 TYR B O 1
ATOM 2271 N N . LEU A 1 477 ? 149.333 125.709 155.770 1.00 51.41 477 LEU B N 1
ATOM 2272 C CA . LEU A 1 477 ? 149.881 124.692 156.654 1.00 54.02 477 LEU B CA 1
ATOM 2273 C C . LEU A 1 477 ? 150.611 123.604 155.877 1.00 56.05 477 LEU B C 1
ATOM 2274 O O . LEU A 1 477 ? 151.398 122.853 156.464 1.00 60.72 477 LEU B O 1
ATOM 2279 N N . TYR A 1 478 ? 150.379 123.509 154.570 1.00 49.40 478 TYR B N 1
ATOM 2280 C CA . TYR A 1 478 ? 151.005 122.495 153.730 1.00 49.24 478 TYR B CA 1
ATOM 2281 C C . TYR A 1 478 ? 151.773 123.117 152.567 1.00 56.46 478 TYR B C 1
ATOM 2282 O O . TYR A 1 478 ? 151.720 122.632 151.435 1.00 60.42 478 TYR B O 1
ATOM 2291 N N . LYS A 1 479 ? 152.504 124.200 152.832 1.00 63.66 479 LYS B N 1
ATOM 2292 C CA . LYS A 1 479 ? 153.372 124.817 151.834 1.00 64.16 479 LYS B CA 1
ATOM 2293 C C . LYS A 1 479 ? 154.782 125.058 152.361 1.00 70.54 479 LYS B C 1
ATOM 2294 O O . LYS A 1 479 ? 155.669 125.429 151.582 1.00 71.64 479 LYS B O 1
ATOM 2300 N N . ALA A 1 480 ? 155.008 124.856 153.659 1.00 86.75 480 ALA B N 1
ATOM 2301 C CA . ALA A 1 480 ? 156.323 125.117 154.244 1.00 86.06 480 ALA B CA 1
ATOM 2302 C C . ALA A 1 480 ? 157.442 124.278 153.635 1.00 87.41 480 ALA B C 1
ATOM 2303 O O . ALA A 1 480 ? 158.507 124.846 153.335 1.00 83.80 480 ALA B O 1
ATOM 2305 N N . PRO A 1 481 ? 157.300 122.965 153.434 1.00 100.12 481 PRO B N 1
ATOM 2306 C CA . PRO A 1 481 ? 158.415 122.192 152.875 1.00 95.88 481 PRO B CA 1
ATOM 2307 C C . PRO A 1 481 ? 158.778 122.647 151.470 1.00 90.96 481 PRO B C 1
ATOM 2308 O O . PRO A 1 481 ? 158.053 123.403 150.819 1.00 87.08 481 PRO B O 1
ATOM 2312 N N . GLN A 1 482 ? 159.937 122.165 151.015 1.00 93.79 482 GLN B N 1
ATOM 2313 C CA . GLN A 1 482 ? 160.522 122.553 149.736 1.00 97.50 482 GLN B CA 1
ATOM 2314 C C . GLN A 1 482 ? 160.756 124.058 149.691 1.00 98.20 482 GLN B C 1
ATOM 2315 O O . GLN A 1 482 ? 161.743 124.555 150.243 1.00 95.76 482 GLN B O 1
ATOM 2317 N N . ILE A 1 483 ? 159.858 124.790 149.041 1.00 94.27 483 ILE B N 1
ATOM 2318 C CA . ILE A 1 483 ? 159.961 126.241 148.948 1.00 93.22 483 ILE B CA 1
ATOM 2319 C C . ILE A 1 483 ? 159.193 126.854 150.111 1.00 91.79 483 ILE B C 1
ATOM 2320 O O . ILE A 1 483 ? 157.957 126.863 150.115 1.00 87.43 483 ILE B O 1
ATOM 2325 N N . ALA A 1 484 ? 159.922 127.368 151.095 1.00 86.55 484 ALA B N 1
ATOM 2326 C CA . ALA A 1 484 ? 159.338 128.046 152.248 1.00 85.66 484 ALA B CA 1
ATOM 2327 C C . ALA A 1 484 ? 159.244 129.525 151.885 1.00 86.08 484 ALA B C 1
ATOM 2328 O O . ALA A 1 484 ? 160.181 130.295 152.098 1.00 87.78 484 ALA B O 1
ATOM 2330 N N . ASP A 1 485 ? 158.099 129.916 151.333 1.00 69.60 485 ASP B N 1
ATOM 2331 C CA . ASP A 1 485 ? 157.911 131.262 150.800 1.00 64.65 485 ASP B CA 1
ATOM 2332 C C . ASP A 1 485 ? 157.581 132.207 151.948 1.00 65.00 485 ASP B C 1
ATOM 2333 O O . ASP A 1 485 ? 156.464 132.206 152.468 1.00 63.98 485 ASP B O 1
ATOM 2335 N N . ALA A 1 486 ? 158.562 133.019 152.346 1.00 67.35 486 ALA B N 1
ATOM 2336 C CA . ALA A 1 486 ? 158.286 134.105 153.278 1.00 67.94 486 ALA B CA 1
ATOM 2337 C C . ALA A 1 486 ? 157.389 135.164 152.656 1.00 66.87 486 ALA B C 1
ATOM 2338 O O . ALA A 1 486 ? 156.749 135.928 153.386 1.00 62.48 486 ALA B O 1
ATOM 2340 N N . PHE A 1 487 ? 157.331 135.220 151.329 1.00 61.78 487 PHE B N 1
ATOM 2341 C CA . PHE A 1 487 ? 156.436 136.112 150.607 1.00 60.61 487 PHE B CA 1
ATOM 2342 C C . PHE A 1 487 ? 155.096 135.464 150.286 1.00 63.06 487 PHE B C 1
ATOM 2343 O O . PHE A 1 487 ? 154.334 136.015 149.485 1.00 61.47 487 PHE B O 1
ATOM 2345 N N . ALA A 1 488 ? 154.800 134.299 150.870 1.00 59.36 488 ALA B N 1
ATOM 2346 C CA . ALA A 1 488 ? 153.483 133.697 150.704 1.00 56.42 488 ALA B CA 1
ATOM 2347 C C . ALA A 1 488 ? 152.420 134.405 151.530 1.00 54.91 488 ALA B C 1
ATOM 2348 O O . ALA A 1 488 ? 151.229 134.254 151.245 1.00 45.36 488 ALA B O 1
ATOM 2350 N N . ILE A 1 489 ? 152.823 135.159 152.555 1.00 58.52 489 ILE B N 1
ATOM 2351 C CA . ILE A 1 489 ? 151.858 135.966 153.303 1.00 54.98 489 ILE B CA 1
ATOM 2352 C C . ILE A 1 489 ? 151.177 136.995 152.408 1.00 49.59 489 ILE B C 1
ATOM 2353 O O . ILE A 1 489 ? 149.945 137.131 152.489 1.00 51.44 489 ILE B O 1
ATOM 2358 N N . PRO A 1 490 ? 151.887 137.751 151.559 1.00 43.86 490 PRO B N 1
ATOM 2359 C CA . PRO A 1 490 ? 151.171 138.564 150.563 1.00 43.76 490 PRO B CA 1
ATOM 2360 C C . PRO A 1 490 ? 150.306 137.738 149.630 1.00 47.51 490 PRO B C 1
ATOM 2361 O O . PRO A 1 490 ? 149.236 138.199 149.219 1.00 52.91 490 PRO B O 1
ATOM 2365 N N . ALA A 1 491 ? 150.737 136.523 149.287 1.00 40.34 491 ALA B N 1
ATOM 2366 C CA . ALA A 1 491 ? 149.957 135.676 148.393 1.00 41.10 491 ALA B CA 1
ATOM 2367 C C . ALA A 1 491 ? 148.601 135.300 148.971 1.00 49.84 491 ALA B C 1
ATOM 2368 O O . ALA A 1 491 ? 147.675 135.034 148.199 1.00 49.83 491 ALA B O 1
ATOM 2370 N N . LEU A 1 492 ? 148.463 135.269 150.295 1.00 55.26 492 LEU B N 1
ATOM 2371 C CA . LEU A 1 492 ? 147.183 135.014 150.945 1.00 47.79 492 LEU B CA 1
ATOM 2372 C C . LEU A 1 492 ? 146.458 136.287 151.345 1.00 39.40 492 LEU B C 1
ATOM 2373 O O . LEU A 1 492 ? 145.228 136.284 151.436 1.00 42.20 492 LEU B O 1
ATOM 2378 N N . CYS A 1 493 ? 147.189 137.374 151.592 1.00 36.40 493 CYS B N 1
ATOM 2379 C CA . CYS A 1 493 ? 146.540 138.641 151.895 1.00 37.56 493 CYS B CA 1
ATOM 2380 C C . CYS A 1 493 ? 145.889 139.258 150.666 1.00 41.33 493 CYS B C 1
ATOM 2381 O O . CYS A 1 493 ? 144.832 139.884 150.791 1.00 44.81 493 CYS B O 1
ATOM 2384 N N . VAL A 1 494 ? 146.491 139.092 149.485 1.00 37.80 494 VAL B N 1
ATOM 2385 C CA . VAL A 1 494 ? 145.895 139.625 148.265 1.00 40.83 494 VAL B CA 1
ATOM 2386 C C . VAL A 1 494 ? 144.575 138.933 147.961 1.00 46.01 494 VAL B C 1
ATOM 2387 O O . VAL A 1 494 ? 143.624 139.575 147.503 1.00 49.71 494 VAL B O 1
ATOM 2391 N N . VAL A 1 495 ? 144.486 137.626 148.213 1.00 40.86 495 VAL B N 1
ATOM 2392 C CA . VAL A 1 495 ? 143.241 136.903 147.965 1.00 37.71 495 VAL B CA 1
ATOM 2393 C C . VAL A 1 495 ? 142.119 137.472 148.822 1.00 30.45 495 VAL B C 1
ATOM 2394 O O . VAL A 1 495 ? 141.014 137.741 148.336 1.00 30.62 495 VAL B O 1
ATOM 2398 N N . PHE A 1 496 ? 142.389 137.673 150.111 1.00 30.11 496 PHE B N 1
ATOM 2399 C CA . PHE A 1 496 ? 141.351 138.166 151.006 1.00 37.54 496 PHE B CA 1
ATOM 2400 C C . PHE A 1 496 ? 141.022 139.625 150.725 1.00 40.02 496 PHE B C 1
ATOM 2401 O O . PHE A 1 496 ? 139.866 140.038 150.861 1.00 44.63 496 PHE B O 1
ATOM 2409 N N . SER A 1 497 ? 142.014 140.422 150.318 1.00 35.70 497 SER B N 1
ATOM 2410 C CA . SER A 1 497 ? 141.729 141.800 149.931 1.00 30.35 497 SER B CA 1
ATOM 2411 C C . SER A 1 497 ? 140.855 141.854 148.685 1.00 35.81 497 SER B C 1
ATOM 2412 O O . SER A 1 497 ? 139.927 142.666 148.604 1.00 41.85 497 SER B O 1
ATOM 2415 N N . SER A 1 498 ? 141.132 140.992 147.703 1.00 40.28 498 SER B N 1
ATOM 2416 C CA . SER A 1 498 ? 140.297 140.936 146.507 1.00 36.20 498 SER B CA 1
ATOM 2417 C C . SER A 1 498 ? 138.888 140.471 146.843 1.00 37.37 498 SER B C 1
ATOM 2418 O O . SER A 1 498 ? 137.909 140.999 146.307 1.00 37.92 498 SER B O 1
ATOM 2421 N N . PHE A 1 499 ? 138.768 139.480 147.728 1.00 40.06 499 PHE B N 1
ATOM 2422 C CA . PHE A 1 499 ? 137.450 139.022 148.153 1.00 39.59 499 PHE B CA 1
ATOM 2423 C C . PHE A 1 499 ? 136.684 140.133 148.858 1.00 35.48 499 PHE B C 1
ATOM 2424 O O . PHE A 1 499 ? 135.484 140.317 148.627 1.00 31.91 499 PHE B O 1
ATOM 2432 N N . LEU A 1 500 ? 137.362 140.881 149.730 1.00 33.34 500 LEU B N 1
ATOM 2433 C CA . LEU A 1 500 ? 136.707 141.976 150.432 1.00 33.52 500 LEU B CA 1
ATOM 2434 C C . LEU A 1 500 ? 136.288 143.075 149.467 1.00 34.05 500 LEU B C 1
ATOM 2435 O O . LEU A 1 500 ? 135.211 143.658 149.616 1.00 33.91 500 LEU B O 1
ATOM 2440 N N . THR A 1 501 ? 137.123 143.377 148.470 1.00 34.75 501 THR B N 1
ATOM 2441 C CA . THR A 1 501 ? 136.738 144.368 147.470 1.00 35.50 501 THR B CA 1
ATOM 2442 C C . THR A 1 501 ? 135.548 143.889 146.652 1.00 51.15 501 THR B C 1
ATOM 2443 O O . THR A 1 501 ? 134.663 144.680 146.313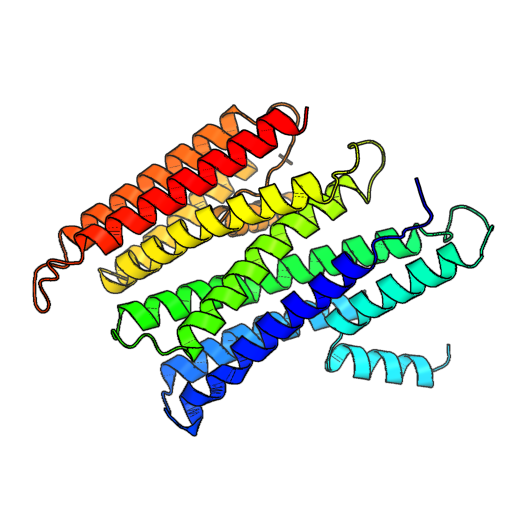 1.00 58.84 501 THR B O 1
ATOM 2447 N N . GLY A 1 502 ? 135.511 142.598 146.318 1.00 46.56 502 GLY B N 1
ATOM 2448 C CA . GLY A 1 502 ? 134.361 142.065 145.606 1.00 31.66 502 GLY B CA 1
ATOM 2449 C C . GLY A 1 502 ? 133.084 142.158 146.416 1.00 37.02 502 GLY B C 1
ATOM 2450 O O . GLY A 1 502 ? 132.034 142.546 145.898 1.00 35.46 502 GLY B O 1
ATOM 2451 N N . VAL A 1 503 ? 133.159 141.817 147.703 1.00 37.79 503 VAL B N 1
ATOM 2452 C CA . VAL A 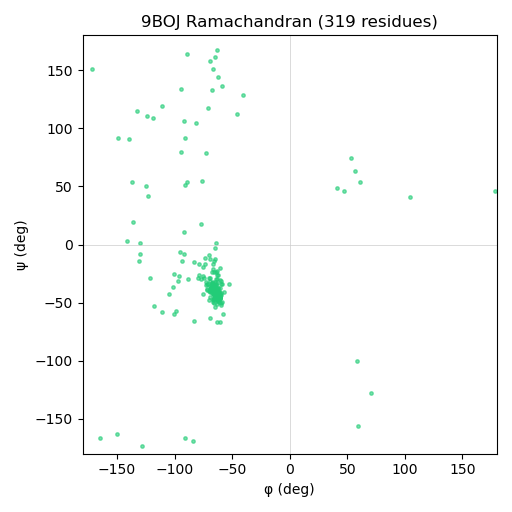1 503 ? 131.989 141.926 148.572 1.00 37.23 503 VAL B CA 1
ATOM 2453 C C . VAL A 1 503 ? 131.569 143.383 148.725 1.00 42.84 503 VAL B C 1
ATOM 2454 O O . VAL A 1 503 ? 130.374 143.700 148.753 1.00 46.48 503 VAL B O 1
ATOM 2458 N N . VAL A 1 504 ? 132.540 144.293 148.825 1.00 36.15 504 VAL B N 1
ATOM 2459 C CA . VAL A 1 504 ? 132.226 145.714 148.933 1.00 34.64 504 VAL B CA 1
ATOM 2460 C C . VAL A 1 504 ? 131.537 146.209 147.669 1.00 40.04 504 VAL B C 1
ATOM 2461 O O . VAL A 1 504 ? 130.574 146.979 147.732 1.00 49.29 504 VAL B O 1
ATOM 2465 N N . PHE A 1 505 ? 132.022 145.784 146.501 1.00 30.97 505 PHE B N 1
ATOM 2466 C CA . PHE A 1 505 ? 131.384 146.178 145.249 1.00 34.87 505 PHE B CA 1
ATOM 2467 C C . PHE A 1 505 ? 129.976 145.606 145.141 1.00 39.08 505 PHE B C 1
ATOM 2468 O O . PHE A 1 505 ? 129.058 146.281 144.659 1.00 42.50 505 PHE B O 1
ATOM 2476 N N . MET A 1 506 ? 129.789 144.360 145.578 1.00 35.30 506 MET B N 1
ATOM 2477 C CA . MET A 1 506 ? 128.453 143.774 145.576 1.00 34.60 506 MET B CA 1
ATOM 2478 C C . MET A 1 506 ? 127.513 144.551 146.488 1.00 35.42 506 MET B C 1
ATOM 2479 O O . MET A 1 506 ? 126.369 144.834 146.115 1.00 39.83 506 MET B O 1
ATOM 2484 N N . LEU A 1 507 ? 127.983 144.916 147.682 1.00 31.29 507 LEU B N 1
ATOM 2485 C CA . LEU A 1 507 ? 127.166 145.720 148.585 1.00 31.04 507 LEU B CA 1
ATOM 2486 C C . LEU A 1 507 ? 126.856 147.081 147.980 1.00 36.78 507 LEU B C 1
ATOM 2487 O O . LEU A 1 507 ? 125.737 147.586 148.116 1.00 39.67 507 LEU B O 1
ATOM 2492 N N . MET A 1 508 ? 127.839 147.697 147.320 1.00 46.51 508 MET B N 1
ATOM 2493 C CA . MET A 1 508 ? 127.615 149.001 146.705 1.00 46.60 508 MET B CA 1
ATOM 2494 C C . MET A 1 508 ? 126.556 148.922 145.617 1.00 50.09 508 MET B C 1
ATOM 2495 O O . MET A 1 508 ? 125.662 149.772 145.552 1.00 55.79 508 MET B O 1
ATOM 2500 N N . TYR A 1 509 ? 126.636 147.907 144.755 1.00 46.30 509 TYR B N 1
ATOM 2501 C CA . TYR A 1 509 ? 125.614 147.737 143.726 1.00 45.41 509 TYR B CA 1
ATOM 2502 C C . TYR A 1 509 ? 124.248 147.474 144.346 1.00 44.47 509 TYR B C 1
ATOM 2503 O O . TYR A 1 509 ? 123.246 148.081 143.945 1.00 48.60 509 TYR B O 1
ATOM 2512 N N . TYR A 1 510 ? 124.195 146.589 145.345 1.00 41.12 510 TYR B N 1
ATOM 2513 C CA . TYR A 1 510 ? 122.929 146.236 145.977 1.00 40.72 510 TYR B CA 1
ATOM 2514 C C . TYR A 1 510 ? 122.281 147.452 146.624 1.00 47.80 510 TYR B C 1
ATOM 2515 O O . TYR A 1 510 ? 121.059 147.624 146.554 1.00 50.03 510 TYR B O 1
ATOM 2524 N N . ALA A 1 511 ? 123.083 148.308 147.258 1.00 43.53 511 ALA B N 1
ATOM 2525 C CA . ALA A 1 511 ? 122.537 149.493 147.908 1.00 44.43 511 ALA B CA 1
ATOM 2526 C C . ALA A 1 511 ? 122.153 150.566 146.897 1.00 51.51 511 ALA B C 1
ATOM 2527 O O . ALA A 1 511 ? 121.089 151.185 147.019 1.00 55.59 511 ALA B O 1
ATOM 2529 N N . PHE A 1 512 ? 122.997 150.803 145.890 1.00 62.31 512 PHE B N 1
ATOM 2530 C CA . PHE A 1 512 ? 122.793 151.933 144.992 1.00 62.74 512 PHE B CA 1
ATOM 2531 C C . PHE A 1 512 ? 121.796 151.642 143.878 1.00 60.49 512 PHE B C 1
ATOM 2532 O O . PHE A 1 512 ? 121.332 152.584 143.227 1.00 59.42 512 PHE B O 1
ATOM 2540 N N . PHE A 1 513 ? 121.450 150.375 143.639 1.00 59.43 513 PHE B N 1
ATOM 2541 C CA . PHE A 1 513 ? 120.426 150.089 142.640 1.00 61.14 513 PHE B CA 1
ATOM 2542 C C . PHE A 1 513 ? 119.068 150.660 143.033 1.00 64.57 513 PHE B C 1
ATOM 2543 O O . PHE A 1 513 ? 118.237 150.912 142.154 1.00 62.44 513 PHE B O 1
ATOM 2551 N N . HIS A 1 514 ? 118.831 150.878 144.322 1.00 69.44 514 HIS B N 1
ATOM 2552 C CA . HIS A 1 514 ? 117.563 151.423 144.789 1.00 66.11 514 HIS B CA 1
ATOM 2553 C C . HIS A 1 514 ? 117.797 152.683 145.616 1.00 65.40 514 HIS B C 1
ATOM 2554 O O . HIS A 1 514 ? 118.836 153.332 145.496 1.00 66.98 514 HIS B O 1
#